Protein AF-A0A1H0LZ14-F1 (afdb_monomer)

InterPro domains:
  IPR046233 Protein of unknown function DUF6266 [PF19781] (42-202)

Nearest PDB structures (foldseek):
  3l5j-assembly2_B  TM=7.462E-01  e=8.092E-02  Homo sapiens
  2e3v-assembly2_B  TM=6.959E-01  e=4.551E-02  Homo sapiens
  8qy6-assembly1_A  TM=7.425E-01  e=8.092E-02  Mus musculus
  3l5j-assembly1_A  TM=7.483E-01  e=9.079E-02  Homo sapiens
  3g9v-assembly1_A  TM=6.756E-01  e=5.106E-02  Homo sapiens

Foldseek 3Di:
DWDQPPDDPHFIAQDDPQWHWDADPNRIDIDGDDDPPDDDQVRLFVVQLLVQLLLLLVQCVVQQQLQCVQVCPPHPDHSSVVQSVQQSVFFWDDGPPDIHGNLQRRWSHAWDDDDFAPWAWDADQFFIKIFTDQVVVAQWFKWKWKAFVQVSHIDTDGGQDGSNVRMGTDGDDNVRSQTKIWMKMKTAHPVRNTIHIIGTRDIDNDDDDHPVLVVLQVVLVVLVVVLVVLVVVLVVVCVVVVNDDDPDPVNVVSVVSNVVSVVCNVNGPNDDDD

Solvent-accessible surface area (backbone atoms only — not comparable to full-atom values): 15241 Å² total; per-residue (Å²): 107,54,41,50,88,66,43,96,89,32,71,54,39,36,40,53,91,65,35,39,28,39,73,55,98,87,39,82,44,78,43,70,70,74,85,82,73,81,77,51,71,68,55,51,36,53,48,50,47,48,50,57,31,49,56,51,46,64,44,43,38,76,48,29,50,62,45,28,44,74,73,30,59,98,54,95,57,51,39,66,61,51,44,42,49,43,26,50,75,57,10,62,39,77,54,73,76,53,60,46,76,38,70,83,45,49,49,59,26,68,50,84,39,81,69,78,49,76,61,42,77,45,84,49,87,54,21,39,40,39,35,36,60,28,88,82,60,46,70,25,33,27,27,40,38,40,33,26,74,82,80,61,42,51,54,64,35,82,74,68,47,49,42,49,66,30,56,52,75,46,81,42,60,63,84,60,54,72,36,34,34,44,34,36,40,34,41,31,37,73,86,70,83,46,29,10,36,40,42,65,55,53,72,42,78,56,91,70,79,43,72,68,53,50,53,28,29,53,54,34,49,56,54,48,54,54,38,53,54,48,46,50,56,51,52,49,57,39,59,76,45,74,71,50,88,69,92,42,76,67,48,54,50,50,53,50,50,40,54,51,43,53,56,45,64,77,64,49,42,42,67,80,83,130

Mean predicted aligned error: 8.17 Å

Organism: NCBI:txid430522

Secondary structure (DSSP, 8-state):
--B-TT-TTSPPBEEETTEEEEEETTEEEEEEPPP--SPPHHHHHHHHHHHHHHHHHHHTHHHHHHHTHHHHTTSS--HHHHHHHHHHHHSEEEETTEEEE-GGG------SB---SS-EEEEETTEEEEE---TT---PEEEEEEEETTTTEEEEESS--BGGG-EEEEE--HHHHSS-EEEEEEEE-TTSS-BBPPEEEEEES--PPPHHHHHHHHHHHHHHHHHHHHHHHHHHHHHHTTT-----HHHHHHHHHHHHHHHHHTT-S-PPP-

Sequence (274 aa):
MAKAPNGPLGALNGKLSNLVFYILNGQPVVRTIGDPGKPSRNQLANRQAMSVTMDMVRTISEFTNVSFELEVKGTVRNTHNLATSYIKKHAVKGEYPNLSVDYAKVILSNGTLPGANDLKIEKNEKGVLVSWDSRDRHNDIVMILLYHPLKKMATPIINACRRDAGSYFVDLHQELVEEPIEAYICFRAANGKAISDSQYIGNLNGEMESKEEREQKEKYASVKQRFDVVKADYLQQITDNRGNPVDSKAFRNLEREYEVLKKKLEHLPGKPGG

Structure (mmCIF, N/CA/C/O backbone):
data_AF-A0A1H0LZ14-F1
#
_entry.id   AF-A0A1H0LZ14-F1
#
loop_
_atom_site.group_PDB
_atom_site.id
_atom_site.type_symbol
_atom_site.label_atom_id
_atom_site.label_alt_id
_atom_site.label_comp_id
_atom_site.label_asym_id
_atom_site.label_entity_id
_atom_site.label_seq_id
_atom_site.pdbx_PDB_ins_code
_atom_site.Cartn_x
_atom_site.Cartn_y
_atom_site.Cartn_z
_atom_site.occupancy
_atom_site.B_iso_or_equiv
_atom_site.auth_seq_id
_atom_site.auth_comp_id
_atom_site.auth_asym_id
_atom_site.auth_atom_id
_atom_site.pdbx_PDB_model_num
ATOM 1 N N . MET A 1 1 ? 14.657 18.173 12.850 1.00 83.81 1 MET A N 1
ATOM 2 C CA . MET A 1 1 ? 16.054 18.619 13.001 1.00 83.81 1 MET A CA 1
ATOM 3 C C . MET A 1 1 ? 16.096 20.116 12.758 1.00 83.81 1 MET A C 1
ATOM 5 O O . MET A 1 1 ? 15.410 20.565 11.844 1.00 83.81 1 MET A O 1
ATOM 9 N N . ALA A 1 2 ? 16.807 20.869 13.593 1.00 90.81 2 ALA A N 1
ATOM 10 C CA . ALA A 1 2 ? 17.050 22.286 13.369 1.00 90.81 2 ALA A CA 1
ATOM 11 C C . ALA A 1 2 ? 18.157 22.451 12.323 1.00 90.81 2 ALA A C 1
ATOM 13 O O . ALA A 1 2 ? 19.104 21.669 12.286 1.00 90.81 2 ALA A O 1
ATOM 14 N N . LYS A 1 3 ? 18.008 23.449 11.463 1.00 92.12 3 LYS A N 1
ATOM 15 C CA . LYS A 1 3 ? 18.951 23.839 10.421 1.00 92.12 3 LYS A CA 1
ATOM 16 C C . LYS A 1 3 ? 19.419 25.258 10.713 1.00 92.12 3 LYS A C 1
ATOM 18 O O . LYS A 1 3 ? 18.632 26.070 11.193 1.00 92.12 3 LYS A O 1
ATOM 23 N N . ALA A 1 4 ? 20.669 25.553 10.385 1.00 93.00 4 ALA A N 1
ATOM 24 C CA . ALA A 1 4 ? 21.250 26.888 10.481 1.00 93.00 4 ALA A CA 1
ATOM 25 C C . ALA A 1 4 ? 21.524 27.416 9.059 1.00 93.00 4 ALA A C 1
ATOM 27 O O . ALA A 1 4 ? 22.662 27.360 8.595 1.00 93.00 4 ALA A O 1
ATOM 28 N N . PRO A 1 5 ? 20.487 27.846 8.309 1.00 89.19 5 PRO A N 1
ATOM 29 C CA . PRO A 1 5 ? 20.637 28.201 6.894 1.00 89.19 5 PRO A CA 1
ATOM 30 C C . PRO A 1 5 ? 21.538 29.425 6.675 1.00 89.19 5 PRO A C 1
ATOM 32 O O . PRO A 1 5 ? 22.158 29.537 5.626 1.00 89.19 5 PRO A O 1
ATOM 35 N N . ASN A 1 6 ? 21.649 30.300 7.678 1.00 90.62 6 ASN A N 1
ATOM 36 C CA . ASN A 1 6 ? 22.420 31.544 7.619 1.00 90.62 6 ASN A CA 1
ATOM 37 C C . ASN A 1 6 ? 23.741 31.442 8.405 1.00 90.62 6 ASN A C 1
ATOM 39 O O . ASN A 1 6 ? 24.211 32.426 8.973 1.00 90.62 6 ASN A O 1
ATOM 43 N N . GLY A 1 7 ? 24.318 30.239 8.482 1.00 90.56 7 GLY A N 1
ATOM 44 C CA . GLY A 1 7 ? 25.566 29.980 9.197 1.00 90.56 7 GLY A CA 1
ATOM 45 C C . GLY A 1 7 ? 25.400 29.766 10.710 1.00 90.56 7 GLY A C 1
ATOM 46 O O . GLY A 1 7 ? 24.289 29.827 11.238 1.00 90.56 7 GLY A O 1
ATOM 47 N N . PRO A 1 8 ? 26.508 29.498 11.426 1.00 87.25 8 PRO A N 1
ATOM 48 C CA . PRO A 1 8 ? 26.494 29.025 12.816 1.00 87.25 8 PRO A CA 1
ATOM 49 C C . PRO A 1 8 ? 25.979 30.053 13.833 1.00 87.25 8 PRO A C 1
ATOM 51 O O . PRO A 1 8 ? 25.486 29.665 14.886 1.00 87.25 8 PRO A O 1
ATOM 54 N N . LEU A 1 9 ? 26.077 31.348 13.519 1.00 89.94 9 LEU A N 1
ATOM 55 C CA . LEU A 1 9 ? 25.571 32.447 14.352 1.00 89.94 9 LEU A CA 1
ATOM 56 C C . LEU A 1 9 ? 24.197 32.964 13.885 1.00 89.94 9 LEU A C 1
ATOM 58 O O . LEU A 1 9 ? 23.665 33.913 14.455 1.00 89.94 9 LEU A O 1
ATOM 62 N N . GLY A 1 10 ? 23.631 32.371 12.829 1.00 88.81 10 GLY A N 1
ATOM 63 C CA . GLY A 1 10 ? 22.337 32.752 12.275 1.00 88.81 10 GLY A CA 1
ATOM 64 C C . GLY A 1 10 ? 21.157 32.141 13.034 1.00 88.81 10 GLY A C 1
ATOM 65 O O . GLY A 1 10 ? 21.295 31.176 13.786 1.00 88.81 10 GLY A O 1
ATOM 66 N N . ALA A 1 11 ? 19.958 32.680 12.797 1.00 90.56 11 ALA A N 1
ATOM 67 C CA . ALA A 1 11 ? 18.735 32.127 13.369 1.00 90.56 11 ALA A CA 1
ATOM 68 C C . ALA A 1 11 ? 18.529 30.664 12.938 1.00 90.56 11 ALA A C 1
ATOM 70 O O . ALA A 1 11 ? 18.554 30.332 11.748 1.00 90.56 11 ALA A O 1
ATOM 71 N N . LEU A 1 12 ? 18.294 29.794 13.920 1.00 93.31 12 L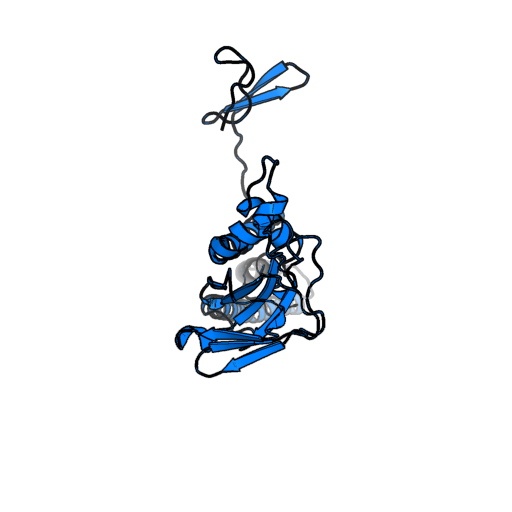EU A N 1
ATOM 72 C CA . LEU A 1 12 ? 17.959 28.396 13.678 1.00 93.31 12 LEU A CA 1
ATOM 73 C C . LEU A 1 12 ? 16.545 28.274 13.094 1.00 93.31 12 LEU A C 1
ATOM 75 O O . LEU A 1 12 ? 15.659 29.080 13.370 1.00 93.31 12 LEU A O 1
ATOM 79 N N . ASN A 1 13 ? 16.315 27.225 12.311 1.00 92.94 13 ASN A N 1
ATOM 80 C CA . ASN A 1 13 ? 15.005 26.877 11.774 1.00 92.94 13 ASN A CA 1
ATOM 81 C C . ASN A 1 13 ? 14.737 25.380 11.972 1.00 92.94 13 ASN A C 1
ATOM 83 O O . ASN A 1 13 ? 15.496 24.537 11.499 1.00 92.94 13 ASN A O 1
ATOM 87 N N . GLY A 1 14 ? 13.661 25.038 12.673 1.00 92.94 14 GLY A N 1
ATOM 88 C CA . GLY A 1 14 ? 13.257 23.667 12.971 1.00 92.94 14 GLY A CA 1
ATOM 89 C C . GLY A 1 14 ? 13.428 23.286 14.444 1.00 92.94 14 GLY A C 1
ATOM 90 O O . GLY A 1 14 ? 13.538 24.127 15.331 1.00 92.94 14 GLY A O 1
ATOM 91 N N . LYS A 1 15 ? 13.391 21.977 14.716 1.00 93.88 15 LYS A N 1
ATOM 92 C CA . LYS A 1 15 ? 13.364 21.419 16.080 1.00 93.88 15 LYS A CA 1
ATOM 93 C C . LYS A 1 15 ? 14.763 21.105 16.616 1.00 93.88 15 LYS A C 1
ATOM 95 O O . LYS A 1 15 ? 15.455 20.280 16.012 1.00 93.88 15 LYS A O 1
ATOM 100 N N . LEU A 1 16 ? 15.096 21.651 17.786 1.00 93.06 16 LEU A N 1
ATOM 101 C CA . LEU A 1 16 ? 16.264 21.302 18.599 1.00 93.06 16 LEU A CA 1
ATOM 102 C C . LEU A 1 16 ? 15.785 20.939 20.012 1.00 93.06 16 LEU A C 1
ATOM 104 O O . LEU A 1 16 ? 15.273 21.788 20.735 1.00 93.06 16 LEU A O 1
ATOM 108 N N . SER A 1 17 ? 15.935 19.673 20.405 1.00 91.62 17 SER A N 1
ATOM 109 C CA . SER A 1 17 ? 15.401 19.158 21.676 1.00 91.62 17 SER A CA 1
ATOM 110 C C . SER A 1 17 ? 13.894 19.461 21.842 1.00 91.62 17 SER A C 1
ATOM 112 O O . SER A 1 17 ? 13.098 19.109 20.964 1.00 91.62 17 SER A O 1
ATOM 114 N N . ASN A 1 18 ? 13.488 20.100 22.941 1.00 92.94 18 ASN A N 1
ATOM 115 C CA . ASN A 1 18 ? 12.125 20.544 23.234 1.00 92.94 18 ASN A CA 1
ATOM 116 C C . ASN A 1 18 ? 11.781 21.927 22.647 1.00 92.94 18 ASN A C 1
ATOM 118 O O . ASN A 1 18 ? 10.668 22.404 22.867 1.00 92.94 18 ASN A O 1
ATOM 122 N N . LEU A 1 19 ? 12.701 22.555 21.908 1.00 94.31 19 LEU A N 1
ATOM 123 C CA . LEU A 1 19 ? 12.524 23.870 21.299 1.00 94.31 19 LEU A CA 1
ATOM 124 C C . LEU A 1 19 ? 12.251 23.758 19.796 1.00 94.31 19 LEU A C 1
ATOM 126 O O . LEU A 1 19 ? 12.815 22.919 19.086 1.00 94.31 19 LEU A O 1
ATOM 130 N N . VAL A 1 20 ? 11.391 24.643 19.299 1.00 94.94 20 VAL A N 1
ATOM 131 C CA . VAL A 1 20 ? 11.112 24.827 17.874 1.00 94.94 20 VAL A CA 1
ATOM 132 C C . VAL A 1 20 ? 11.414 26.271 17.511 1.00 94.94 20 VAL A C 1
ATOM 134 O O . VAL A 1 20 ? 10.771 27.187 18.022 1.00 94.94 20 VAL A O 1
ATOM 137 N N . PHE A 1 21 ? 12.382 26.444 16.618 1.00 95.44 21 PHE A N 1
ATOM 138 C CA . PHE A 1 21 ? 12.796 27.729 16.073 1.00 95.44 21 PHE A CA 1
ATOM 139 C C . PHE A 1 21 ? 12.117 27.944 14.721 1.00 95.44 21 PHE A C 1
ATOM 141 O O . PHE A 1 21 ? 12.114 27.043 13.878 1.00 95.44 21 PHE A O 1
ATOM 148 N N . TYR A 1 22 ? 11.520 29.108 14.504 1.00 94.19 22 TYR A N 1
ATOM 149 C CA . TYR A 1 22 ? 10.875 29.463 13.240 1.00 94.19 22 TYR A CA 1
ATOM 150 C C . TYR A 1 22 ? 10.828 30.982 13.075 1.00 94.19 22 TYR A C 1
ATOM 152 O O . TYR A 1 22 ? 11.074 31.729 14.018 1.00 94.19 22 TYR A O 1
ATOM 160 N N . ILE A 1 23 ? 10.521 31.441 11.865 1.00 93.50 23 ILE A N 1
ATOM 161 C CA . ILE A 1 23 ? 10.346 32.864 11.577 1.00 93.50 23 ILE A CA 1
ATOM 162 C C . ILE A 1 23 ? 8.850 33.172 11.641 1.00 93.50 23 ILE A C 1
ATOM 164 O O . ILE A 1 23 ? 8.067 32.565 10.910 1.00 93.50 23 ILE A O 1
ATOM 168 N N . LEU A 1 24 ? 8.458 34.106 12.504 1.00 94.50 24 LEU A N 1
ATOM 169 C CA . LEU A 1 24 ? 7.097 34.625 12.607 1.00 94.50 24 LEU A CA 1
ATOM 170 C C . LEU A 1 24 ? 7.117 36.100 12.215 1.00 94.50 24 LEU A C 1
ATOM 172 O O . LEU A 1 24 ? 7.780 36.896 12.871 1.00 94.50 24 LEU A O 1
ATOM 176 N N . ASN A 1 25 ? 6.421 36.466 11.136 1.00 94.50 25 ASN A N 1
ATOM 177 C CA . ASN A 1 25 ? 6.359 37.849 10.639 1.00 94.50 25 ASN A CA 1
ATOM 178 C C . ASN A 1 25 ? 7.749 38.504 10.472 1.00 94.50 25 ASN A C 1
ATOM 180 O O . ASN A 1 25 ? 7.951 39.662 10.819 1.00 94.50 25 ASN A O 1
ATOM 184 N N . GLY A 1 26 ? 8.730 37.739 9.983 1.00 92.00 26 GLY A N 1
ATOM 185 C CA . GLY A 1 26 ? 10.109 38.203 9.792 1.00 92.00 26 GLY A CA 1
ATOM 186 C C . GLY A 1 26 ? 10.998 38.159 11.041 1.00 92.00 26 GLY A C 1
ATOM 187 O O . GLY A 1 26 ? 12.203 38.350 10.917 1.00 92.00 26 GLY A O 1
ATOM 188 N N . GLN A 1 27 ? 10.456 37.851 12.223 1.00 94.06 27 GLN A N 1
ATOM 189 C CA . GLN A 1 27 ? 11.224 37.764 13.467 1.00 94.06 27 GLN A CA 1
ATOM 190 C C . GLN A 1 27 ? 11.534 36.305 13.838 1.00 94.06 27 GLN A C 1
ATOM 192 O O . GLN A 1 27 ? 10.641 35.454 13.771 1.00 94.06 27 GLN A O 1
ATOM 197 N N . PRO A 1 28 ? 12.776 35.978 14.238 1.00 94.25 28 PRO A N 1
ATOM 198 C CA . PRO A 1 28 ? 13.101 34.653 14.745 1.00 94.25 28 PRO A CA 1
ATOM 199 C C . PRO A 1 28 ? 12.452 34.452 16.118 1.00 94.25 28 PRO A C 1
ATOM 201 O O . PRO A 1 28 ? 12.735 35.176 17.069 1.00 94.25 28 PRO A O 1
ATOM 204 N N . VAL A 1 29 ? 11.585 33.450 16.219 1.00 95.81 29 VAL A N 1
ATOM 205 C CA . VAL A 1 29 ? 10.870 33.084 17.443 1.00 95.81 29 VAL A CA 1
ATOM 206 C C . VAL A 1 29 ? 11.254 31.667 17.845 1.00 95.81 29 VAL A C 1
ATOM 208 O O . VAL A 1 29 ? 11.441 30.780 17.007 1.00 95.81 29 VAL A O 1
ATOM 211 N N . VAL A 1 30 ? 11.344 31.450 19.155 1.00 95.25 30 VAL A N 1
ATOM 212 C CA . VAL A 1 30 ? 11.508 30.131 19.755 1.00 95.25 30 VAL A CA 1
ATOM 213 C C . VAL A 1 30 ? 10.316 29.833 20.651 1.00 95.25 30 VAL A C 1
ATOM 215 O O . VAL A 1 30 ? 9.857 30.684 21.409 1.00 95.25 30 VAL A O 1
ATOM 218 N N . ARG A 1 31 ? 9.810 28.606 20.566 1.00 94.00 31 ARG A N 1
ATOM 219 C CA . ARG A 1 31 ? 8.784 28.101 21.480 1.00 94.00 31 ARG A CA 1
ATOM 220 C C . ARG A 1 31 ? 9.130 26.707 21.968 1.00 94.00 31 ARG A C 1
ATOM 222 O O . ARG A 1 31 ? 9.830 25.962 21.280 1.00 94.00 31 ARG A O 1
ATOM 229 N N . THR A 1 32 ? 8.567 26.324 23.104 1.00 94.75 32 THR A N 1
ATOM 230 C CA . THR A 1 32 ? 8.558 24.931 23.544 1.00 94.75 32 THR A CA 1
ATOM 231 C C . THR A 1 32 ? 7.526 24.116 22.763 1.00 94.75 32 THR A C 1
ATOM 233 O O . THR A 1 32 ? 6.525 24.626 22.238 1.00 94.75 32 THR A O 1
ATOM 236 N N . ILE A 1 33 ? 7.787 22.818 22.643 1.00 90.44 33 ILE A N 1
ATOM 237 C CA . ILE A 1 33 ? 6.805 21.854 22.145 1.00 90.44 33 ILE A CA 1
ATOM 238 C C . ILE A 1 33 ? 5.717 21.698 23.213 1.00 90.44 33 ILE A C 1
ATOM 240 O O . ILE A 1 33 ? 6.021 21.366 24.354 1.00 90.44 33 ILE A O 1
ATOM 244 N N . GLY A 1 34 ? 4.463 21.956 22.837 1.00 86.94 34 GLY A N 1
ATOM 245 C CA . GLY A 1 34 ? 3.309 21.738 23.710 1.00 86.94 34 GLY A CA 1
ATOM 246 C C . GLY A 1 34 ? 2.929 20.260 23.806 1.00 86.94 34 GLY A C 1
ATOM 247 O O . GLY A 1 34 ? 3.308 19.464 22.943 1.00 86.94 34 GLY A O 1
ATOM 248 N N . ASP A 1 35 ? 2.155 19.910 24.833 1.00 86.38 35 ASP A N 1
ATOM 249 C CA . ASP A 1 35 ? 1.569 18.576 24.970 1.00 86.38 35 ASP A CA 1
ATOM 250 C C . ASP A 1 35 ? 0.477 18.377 23.900 1.00 86.38 35 ASP A C 1
ATOM 252 O O . ASP A 1 35 ? -0.492 19.140 23.867 1.00 86.38 35 ASP A O 1
ATOM 256 N N . PRO A 1 36 ? 0.613 17.390 22.995 1.00 83.25 36 PRO A N 1
ATOM 257 C CA . PRO A 1 36 ? -0.404 17.110 21.988 1.00 83.25 36 PRO A CA 1
ATOM 258 C C . PRO A 1 36 ? -1.718 16.558 22.569 1.00 83.25 36 PRO A C 1
ATOM 260 O O . PRO A 1 36 ? -2.706 16.498 21.835 1.00 83.25 36 PRO A O 1
ATOM 263 N N . GLY A 1 37 ? -1.755 16.148 23.843 1.00 90.69 37 GLY A N 1
ATOM 264 C CA . GLY A 1 37 ? -2.943 15.586 24.481 1.00 90.69 37 GLY A CA 1
ATOM 265 C C . GLY A 1 37 ? -3.382 14.241 23.883 1.00 90.69 37 GLY A C 1
ATOM 266 O O . GLY A 1 37 ? -2.622 13.538 23.208 1.00 90.69 37 GLY A O 1
ATOM 267 N N . LYS A 1 38 ? -4.638 13.850 24.143 1.00 92.25 38 LYS A N 1
ATOM 268 C CA . LYS A 1 38 ? -5.214 12.608 23.598 1.00 92.25 38 LYS A CA 1
ATOM 269 C C . LYS A 1 38 ? -5.511 12.775 22.104 1.00 92.25 38 LYS A C 1
ATOM 271 O O . LYS A 1 38 ? -6.171 13.747 21.736 1.00 92.25 38 LYS A O 1
ATOM 276 N N . PRO A 1 39 ? -5.084 11.831 21.244 1.00 92.25 39 PRO A N 1
ATOM 277 C CA . PRO A 1 39 ? -5.289 11.968 19.815 1.00 92.25 39 PRO A CA 1
ATOM 278 C C . PRO A 1 39 ? -6.775 11.900 19.452 1.00 92.25 39 PRO A C 1
ATOM 280 O O . PRO A 1 39 ? -7.519 11.070 19.977 1.00 92.25 39 PRO A O 1
ATOM 283 N N . SER A 1 40 ? -7.196 12.749 18.517 1.00 92.75 40 SER A N 1
ATOM 284 C CA . SER A 1 40 ? -8.546 12.697 17.956 1.00 92.75 40 SER A CA 1
ATOM 285 C C . SER A 1 40 ? -8.736 11.464 17.068 1.00 92.75 40 SER A C 1
ATOM 287 O O . SER A 1 40 ? -7.769 10.862 16.591 1.00 92.75 40 SER A O 1
ATOM 289 N N . ARG A 1 41 ? -9.992 11.114 16.767 1.00 89.25 41 ARG A N 1
ATOM 290 C CA . ARG A 1 41 ? -10.315 10.006 15.850 1.00 89.25 41 ARG A CA 1
ATOM 291 C C . ARG A 1 41 ? -9.653 10.178 14.478 1.00 89.25 41 ARG A C 1
ATOM 293 O O . ARG A 1 41 ? -9.080 9.228 13.961 1.00 89.25 41 ARG A O 1
ATOM 300 N N . ASN A 1 42 ? -9.631 11.398 13.940 1.00 93.00 42 ASN A N 1
ATOM 301 C CA . ASN A 1 42 ? -8.977 11.693 12.659 1.00 93.00 42 ASN A CA 1
ATOM 302 C C . ASN A 1 42 ? -7.450 11.539 12.742 1.00 93.00 42 ASN A C 1
ATOM 304 O O . ASN A 1 42 ? -6.818 11.077 11.793 1.00 93.00 42 ASN A O 1
ATOM 308 N N . GLN A 1 43 ? -6.841 11.887 13.882 1.00 94.56 43 GLN A N 1
ATOM 309 C CA . GLN A 1 43 ? -5.412 11.656 14.103 1.00 94.56 43 GLN A CA 1
ATOM 310 C C . GLN A 1 43 ? -5.095 10.160 14.200 1.00 94.56 43 GLN A C 1
ATOM 312 O O . GLN A 1 43 ? -4.096 9.725 13.632 1.00 94.56 43 GLN A O 1
ATOM 317 N N . LEU A 1 44 ? -5.937 9.370 14.874 1.00 94.75 44 LEU A N 1
ATOM 318 C CA . LEU A 1 44 ? -5.796 7.913 14.948 1.00 94.75 44 LEU A CA 1
ATOM 319 C C . LEU A 1 44 ? -5.968 7.253 13.575 1.00 94.75 44 LEU A C 1
ATOM 321 O O . LEU A 1 44 ? -5.126 6.444 13.192 1.00 94.75 44 LEU A O 1
ATOM 325 N N . ALA A 1 45 ? -6.975 7.667 12.803 1.00 94.06 45 ALA A N 1
ATOM 326 C CA . ALA A 1 45 ? -7.187 7.209 11.433 1.00 94.06 45 ALA A CA 1
ATOM 327 C C . ALA A 1 45 ? -5.967 7.492 10.545 1.00 94.06 45 ALA A C 1
ATOM 329 O O . ALA A 1 45 ? -5.451 6.595 9.887 1.00 94.06 45 ALA A O 1
ATOM 330 N N . ASN A 1 46 ? -5.430 8.715 10.591 1.00 95.62 46 ASN A N 1
ATOM 331 C CA . ASN A 1 46 ? -4.240 9.082 9.823 1.00 95.62 46 ASN A CA 1
ATOM 332 C C . ASN A 1 46 ? -2.990 8.286 10.248 1.00 95.62 46 ASN A C 1
ATOM 334 O O . ASN A 1 46 ? -2.178 7.909 9.402 1.00 95.62 46 ASN A O 1
ATOM 338 N N . ARG A 1 47 ? -2.828 8.015 11.552 1.00 95.75 47 ARG A N 1
ATOM 339 C CA . ARG A 1 47 ? -1.734 7.176 12.072 1.00 95.75 47 ARG A CA 1
ATOM 340 C C . ARG A 1 47 ? -1.854 5.736 11.579 1.00 95.75 47 ARG A C 1
ATOM 342 O O . ARG A 1 47 ? -0.856 5.189 11.125 1.00 95.75 47 ARG A O 1
ATOM 349 N N . GLN A 1 48 ? -3.052 5.152 11.620 1.00 95.25 48 GLN A N 1
ATOM 350 C CA . GLN A 1 48 ? -3.277 3.799 11.117 1.00 95.25 48 GLN A CA 1
ATOM 351 C C . GLN A 1 48 ? -3.066 3.726 9.599 1.00 95.25 48 GLN A C 1
ATOM 353 O O . GLN A 1 48 ? -2.324 2.860 9.148 1.00 95.25 48 GLN A O 1
ATOM 358 N N . ALA A 1 49 ? -3.614 4.669 8.823 1.00 96.38 49 ALA A N 1
ATOM 359 C CA . ALA A 1 49 ? -3.378 4.751 7.379 1.00 96.38 49 ALA A CA 1
ATOM 360 C C . ALA A 1 49 ? -1.878 4.818 7.051 1.00 96.38 49 ALA A C 1
ATOM 362 O O . ALA A 1 49 ? -1.402 4.142 6.141 1.00 96.38 49 ALA A O 1
ATOM 363 N N . MET A 1 50 ? -1.118 5.611 7.818 1.00 97.25 50 MET A N 1
ATOM 364 C CA . MET A 1 50 ? 0.335 5.679 7.674 1.00 97.25 50 MET A CA 1
ATOM 365 C C . MET A 1 50 ? 1.005 4.347 8.021 1.00 97.25 50 MET A C 1
ATOM 367 O O . MET A 1 50 ? 1.875 3.917 7.278 1.00 97.25 50 MET A O 1
ATOM 371 N N . SER A 1 51 ? 0.602 3.686 9.109 1.00 95.75 51 SER A N 1
ATOM 372 C CA . SER A 1 51 ? 1.161 2.387 9.507 1.00 95.75 51 SER A CA 1
ATOM 373 C C . SER A 1 51 ? 0.968 1.336 8.416 1.00 95.75 51 SER A C 1
ATOM 375 O O . SER A 1 51 ? 1.933 0.712 7.999 1.00 95.75 51 SER A O 1
ATOM 377 N N . VAL A 1 52 ? -0.259 1.204 7.904 1.00 95.06 52 VAL A N 1
ATOM 378 C CA . VAL A 1 52 ? -0.604 0.258 6.833 1.00 95.06 52 VAL A CA 1
ATOM 379 C C . VAL A 1 52 ? 0.197 0.550 5.561 1.00 95.06 52 VAL A C 1
ATOM 381 O O . VAL A 1 52 ? 0.738 -0.360 4.939 1.00 95.06 52 VAL A O 1
ATOM 384 N N . THR A 1 53 ? 0.337 1.830 5.207 1.00 97.31 53 THR A N 1
ATOM 385 C CA . THR A 1 53 ? 1.139 2.240 4.046 1.00 97.31 53 THR A CA 1
ATOM 386 C C . THR A 1 53 ? 2.616 1.890 4.233 1.00 97.31 53 THR A C 1
ATOM 388 O O . THR A 1 53 ? 3.232 1.320 3.339 1.00 97.31 53 THR A O 1
ATOM 391 N N . MET A 1 54 ? 3.199 2.233 5.385 1.00 96.25 54 MET A N 1
ATOM 392 C CA . MET A 1 54 ? 4.625 2.028 5.653 1.00 96.25 54 MET A CA 1
ATOM 393 C C . MET A 1 54 ? 4.986 0.544 5.722 1.00 96.25 54 MET A C 1
ATOM 395 O O . MET A 1 54 ? 6.055 0.171 5.240 1.00 96.25 54 MET A O 1
ATOM 399 N N . ASP A 1 55 ? 4.096 -0.289 6.268 1.00 95.06 55 ASP A N 1
ATOM 400 C CA . ASP A 1 55 ? 4.244 -1.745 6.269 1.00 95.06 55 ASP A CA 1
ATOM 401 C C . ASP A 1 55 ? 4.415 -2.268 4.837 1.00 95.06 55 ASP A C 1
ATOM 403 O O . ASP A 1 55 ? 5.384 -2.974 4.558 1.00 95.06 55 ASP A O 1
ATOM 407 N N . MET A 1 56 ? 3.541 -1.853 3.913 1.00 96.31 56 MET A N 1
ATOM 408 C CA . MET A 1 56 ? 3.643 -2.245 2.507 1.00 96.31 56 MET A CA 1
ATOM 409 C C . MET A 1 56 ? 4.904 -1.678 1.844 1.00 96.31 56 MET A C 1
ATOM 411 O O . MET A 1 56 ? 5.671 -2.434 1.252 1.00 96.31 56 MET A O 1
ATOM 415 N N . VAL A 1 57 ? 5.152 -0.365 1.960 1.00 97.25 57 VAL A N 1
ATOM 416 C CA . VAL A 1 57 ? 6.283 0.318 1.297 1.00 97.25 57 VAL A CA 1
ATOM 417 C C . VAL A 1 57 ? 7.625 -0.281 1.713 1.00 97.25 57 VAL A C 1
ATOM 419 O O . VAL A 1 57 ? 8.516 -0.435 0.878 1.00 97.25 57 VAL A O 1
ATOM 422 N N . ARG A 1 58 ? 7.785 -0.647 2.992 1.00 96.44 58 ARG A N 1
ATOM 423 C CA . ARG A 1 58 ? 9.005 -1.303 3.483 1.00 96.44 58 ARG A CA 1
ATOM 424 C C . ARG A 1 58 ? 9.281 -2.595 2.714 1.00 96.44 58 ARG A C 1
ATOM 426 O O . ARG A 1 58 ? 10.416 -2.827 2.300 1.00 96.44 58 ARG A O 1
ATOM 433 N N . THR A 1 59 ? 8.242 -3.394 2.505 1.00 96.25 59 THR A N 1
ATOM 434 C CA . THR A 1 59 ? 8.313 -4.698 1.845 1.00 96.25 59 THR A CA 1
ATOM 435 C C . THR A 1 59 ? 8.605 -4.594 0.345 1.00 96.25 59 THR A C 1
ATOM 437 O O . THR A 1 59 ? 9.306 -5.436 -0.200 1.00 96.25 59 THR A O 1
ATOM 440 N N . ILE A 1 60 ? 8.135 -3.539 -0.320 1.00 97.44 60 ILE A N 1
ATOM 441 C CA . ILE A 1 60 ? 8.308 -3.325 -1.772 1.00 97.44 60 ILE A CA 1
ATOM 442 C C . ILE A 1 60 ? 9.457 -2.355 -2.103 1.00 97.44 60 ILE A C 1
ATOM 444 O O . ILE A 1 60 ? 9.544 -1.827 -3.216 1.00 97.44 60 ILE A O 1
ATOM 448 N N . SER A 1 61 ? 10.313 -2.051 -1.125 1.00 96.25 61 SER A N 1
ATOM 449 C CA . SER A 1 61 ? 11.330 -0.998 -1.239 1.00 96.25 61 SER A CA 1
ATOM 450 C C . SER A 1 61 ? 12.335 -1.258 -2.363 1.00 96.25 61 SER A C 1
ATOM 452 O O . SER A 1 61 ? 12.677 -0.332 -3.093 1.00 96.25 61 SER A O 1
ATOM 454 N N . GLU A 1 62 ? 12.746 -2.509 -2.570 1.00 97.06 62 GLU A N 1
ATOM 455 C CA . GLU A 1 62 ? 13.638 -2.896 -3.669 1.00 97.06 62 GLU A CA 1
ATOM 456 C C . GLU A 1 62 ? 13.046 -2.542 -5.042 1.00 97.06 62 GLU A C 1
ATOM 458 O O . GLU A 1 62 ? 13.710 -1.907 -5.861 1.00 97.06 62 GLU A O 1
ATOM 463 N N . PHE A 1 63 ? 11.766 -2.856 -5.255 1.00 98.12 63 PHE A N 1
ATOM 464 C CA . PHE A 1 63 ? 11.052 -2.531 -6.489 1.00 98.12 63 PHE A CA 1
ATOM 465 C C . PHE A 1 63 ? 10.879 -1.024 -6.674 1.00 98.12 63 PHE A C 1
ATOM 467 O O . PHE A 1 63 ? 11.240 -0.469 -7.712 1.00 98.12 63 PHE A O 1
ATOM 474 N N . THR A 1 64 ? 10.374 -0.351 -5.638 1.00 97.25 64 THR A N 1
ATOM 475 C CA . THR A 1 64 ? 10.057 1.085 -5.682 1.00 97.25 64 THR A CA 1
ATOM 476 C C . THR A 1 64 ? 11.291 1.976 -5.795 1.00 97.25 64 THR A C 1
ATOM 478 O O . THR A 1 64 ? 11.211 3.067 -6.359 1.00 97.25 64 THR A O 1
ATOM 481 N N . ASN A 1 65 ? 12.451 1.517 -5.320 1.00 96.88 65 ASN A N 1
ATOM 482 C CA . ASN A 1 65 ? 13.717 2.222 -5.508 1.00 96.88 65 ASN A CA 1
ATOM 483 C C . ASN A 1 65 ? 14.116 2.324 -6.981 1.00 96.88 65 ASN A C 1
ATOM 485 O O . ASN A 1 65 ? 14.664 3.346 -7.384 1.00 96.88 65 ASN A O 1
ATOM 489 N N . VAL A 1 66 ? 13.829 1.291 -7.774 1.00 96.94 66 VAL A N 1
ATOM 490 C CA . VAL A 1 66 ? 14.147 1.272 -9.204 1.00 96.94 66 VAL A CA 1
ATOM 491 C C . VAL A 1 66 ? 13.052 1.960 -10.008 1.00 96.94 66 VAL A C 1
ATOM 493 O O . VAL A 1 66 ? 13.336 2.758 -10.898 1.00 96.94 66 VAL A O 1
ATOM 496 N N . SER A 1 67 ? 11.791 1.680 -9.690 1.00 96.75 67 SER A N 1
ATOM 497 C CA . SER A 1 67 ? 10.673 2.157 -10.495 1.00 96.75 67 SER A CA 1
ATOM 498 C C . SER A 1 67 ? 10.412 3.661 -10.361 1.00 96.75 67 SER A C 1
ATOM 500 O O . SER A 1 67 ? 10.056 4.311 -11.341 1.00 96.75 67 SER A O 1
ATOM 502 N N . PHE A 1 68 ? 10.641 4.244 -9.181 1.00 97.44 68 PHE A N 1
ATOM 503 C CA . PHE A 1 68 ? 10.502 5.686 -8.957 1.00 97.44 68 PHE A CA 1
ATOM 504 C C . PHE A 1 68 ? 11.811 6.468 -9.135 1.00 97.44 68 PHE A C 1
ATOM 506 O O . PHE A 1 68 ? 11.818 7.688 -8.961 1.00 97.44 68 PHE A O 1
ATOM 513 N N . GLU A 1 69 ? 12.916 5.804 -9.497 1.00 96.12 69 GLU A N 1
ATOM 514 C CA . GLU A 1 69 ? 14.240 6.422 -9.665 1.00 96.12 69 GLU A CA 1
ATOM 515 C C . GLU A 1 69 ? 14.189 7.643 -10.601 1.00 96.12 69 GLU A C 1
ATOM 517 O O . GLU A 1 69 ? 14.743 8.702 -10.298 1.00 96.12 69 GLU A O 1
ATOM 522 N N . LEU A 1 70 ? 13.485 7.509 -11.729 1.00 95.06 70 LEU A N 1
ATOM 523 C CA . LEU A 1 70 ? 13.381 8.558 -12.743 1.00 95.06 70 LEU A CA 1
ATOM 524 C C . LEU A 1 70 ? 12.575 9.771 -12.266 1.00 95.06 70 LEU A C 1
ATOM 526 O O . LEU A 1 70 ? 12.950 10.895 -12.589 1.00 95.06 70 LEU A O 1
ATOM 530 N N . GLU A 1 71 ? 11.516 9.565 -11.480 1.00 95.25 71 GLU A N 1
ATOM 531 C CA . GLU A 1 71 ? 10.659 10.652 -10.983 1.00 95.25 71 GLU A CA 1
ATOM 532 C C . GLU A 1 71 ? 11.356 11.473 -9.888 1.00 95.25 71 GLU A C 1
ATOM 534 O O . GLU A 1 71 ? 11.179 12.689 -9.800 1.00 95.25 71 GLU A O 1
ATOM 539 N N . VAL A 1 72 ? 12.183 10.834 -9.053 1.00 95.69 72 VAL A N 1
ATOM 540 C CA . VAL A 1 72 ? 12.908 11.547 -7.988 1.00 95.69 72 VAL A CA 1
ATOM 541 C C . VAL A 1 72 ? 14.161 12.257 -8.492 1.00 95.69 72 VAL A C 1
ATOM 543 O O . VAL A 1 72 ? 14.654 13.173 -7.824 1.00 95.69 72 VAL A O 1
ATOM 546 N N . LYS A 1 73 ? 14.683 11.864 -9.658 1.00 93.38 73 LYS A N 1
ATOM 547 C CA . LYS A 1 73 ? 15.928 12.390 -10.218 1.00 93.38 73 LYS A CA 1
ATOM 548 C C . LYS A 1 73 ? 15.864 13.909 -10.396 1.00 93.38 73 LYS A C 1
ATOM 550 O O . LYS A 1 73 ? 14.961 14.445 -11.024 1.00 93.38 73 LYS A O 1
ATOM 555 N N . GLY A 1 74 ? 16.857 14.613 -9.849 1.00 90.75 74 GLY A N 1
ATOM 556 C CA . GLY A 1 74 ? 16.919 16.079 -9.902 1.00 90.75 74 GLY A CA 1
ATOM 557 C C . GLY A 1 74 ? 15.989 16.793 -8.914 1.00 90.75 74 GLY A C 1
ATOM 558 O O . GLY A 1 74 ? 15.894 18.017 -8.951 1.00 90.75 74 GLY A O 1
ATOM 559 N N . THR A 1 75 ? 15.328 16.060 -8.013 1.00 92.75 75 THR A N 1
ATOM 560 C CA . THR A 1 75 ? 14.490 16.622 -6.946 1.00 92.75 75 THR A CA 1
ATOM 561 C C . THR A 1 75 ? 15.101 16.368 -5.564 1.00 92.75 75 THR A C 1
ATOM 563 O O . THR A 1 75 ? 16.058 15.616 -5.409 1.00 92.75 75 THR A O 1
ATOM 566 N N . VAL A 1 76 ? 14.519 16.978 -4.529 1.00 89.75 76 VAL A N 1
ATOM 567 C CA . VAL A 1 76 ? 14.868 16.716 -3.118 1.00 89.75 76 VAL A CA 1
ATOM 568 C C . VAL A 1 76 ? 14.063 15.561 -2.499 1.00 89.75 76 VAL A C 1
ATOM 570 O O . VAL A 1 76 ? 14.153 15.324 -1.294 1.00 89.75 76 VAL A O 1
ATOM 573 N N . ARG A 1 77 ? 13.212 14.885 -3.284 1.00 91.31 77 ARG A N 1
ATOM 574 C CA . ARG A 1 77 ? 12.371 13.771 -2.819 1.00 91.31 77 ARG A CA 1
ATOM 575 C C . ARG A 1 77 ? 13.171 12.465 -2.838 1.00 91.31 77 ARG A C 1
ATOM 577 O O . ARG A 1 77 ? 14.138 12.337 -3.577 1.00 91.31 77 ARG A O 1
ATOM 584 N N . ASN A 1 78 ? 12.750 11.487 -2.038 1.00 93.88 78 ASN A N 1
ATOM 585 C CA . ASN A 1 78 ? 13.261 10.117 -2.106 1.00 93.88 78 ASN A CA 1
ATOM 586 C C . ASN A 1 78 ? 12.153 9.165 -2.593 1.00 93.88 78 ASN A C 1
ATOM 588 O O . ASN A 1 78 ? 10.962 9.477 -2.496 1.00 93.88 78 ASN A O 1
ATOM 592 N N . THR A 1 79 ? 12.557 8.009 -3.118 1.00 96.12 79 THR A N 1
ATOM 593 C CA . THR A 1 79 ? 11.665 6.977 -3.678 1.00 96.12 79 THR A CA 1
ATOM 594 C C . THR A 1 79 ? 10.672 6.473 -2.637 1.00 96.12 79 THR A C 1
ATOM 596 O O . THR A 1 79 ? 9.481 6.372 -2.908 1.00 96.12 79 THR A O 1
ATOM 599 N N . HIS A 1 80 ? 11.142 6.265 -1.406 1.00 96.06 80 HIS A N 1
ATOM 600 C CA . HIS A 1 80 ? 10.320 5.812 -0.288 1.00 96.06 80 HIS A CA 1
ATOM 601 C C . HIS A 1 80 ? 9.153 6.765 0.022 1.00 96.06 80 HIS A C 1
ATOM 603 O O . HIS A 1 80 ? 8.008 6.332 0.096 1.00 96.06 80 HIS A O 1
ATOM 609 N N . ASN A 1 81 ? 9.400 8.073 0.161 1.00 95.12 81 ASN A N 1
ATOM 610 C CA . ASN A 1 81 ? 8.339 9.047 0.447 1.00 95.12 81 ASN A CA 1
ATOM 611 C C . ASN A 1 81 ? 7.374 9.189 -0.730 1.00 95.12 81 ASN A C 1
ATOM 613 O O . ASN A 1 81 ? 6.192 9.460 -0.520 1.00 95.12 81 ASN A O 1
ATOM 617 N N . LEU A 1 82 ? 7.878 9.032 -1.955 1.00 96.38 82 LEU A N 1
ATOM 618 C CA . LEU A 1 82 ? 7.063 9.084 -3.157 1.00 96.38 82 LEU A CA 1
ATOM 619 C C . LEU A 1 82 ? 6.103 7.887 -3.219 1.00 96.38 82 LEU A C 1
ATOM 621 O O . LEU A 1 82 ? 4.895 8.094 -3.330 1.00 96.38 82 LEU A O 1
ATOM 625 N N . ALA A 1 83 ? 6.610 6.669 -3.007 1.00 97.19 83 ALA A N 1
ATOM 626 C CA . ALA A 1 83 ? 5.803 5.456 -2.891 1.00 97.19 83 ALA A CA 1
ATOM 627 C C . ALA A 1 83 ? 4.763 5.571 -1.764 1.00 97.19 83 ALA A C 1
ATOM 629 O O . ALA A 1 83 ? 3.572 5.356 -1.990 1.00 97.19 83 ALA A O 1
ATOM 630 N N . THR A 1 84 ? 5.179 6.018 -0.573 1.00 97.50 84 THR A N 1
ATOM 631 C CA . THR A 1 84 ? 4.268 6.275 0.554 1.00 97.50 84 THR A CA 1
ATOM 632 C C . THR A 1 84 ? 3.171 7.270 0.182 1.00 97.50 84 THR A C 1
ATOM 634 O O . THR A 1 84 ? 2.016 7.078 0.553 1.00 97.50 84 THR A O 1
ATOM 637 N N . SER A 1 85 ? 3.494 8.330 -0.563 1.00 96.56 85 SER A N 1
ATOM 638 C CA . SER A 1 85 ? 2.506 9.319 -1.000 1.00 96.56 85 SER A CA 1
ATOM 639 C C . SER A 1 85 ? 1.476 8.720 -1.958 1.00 96.56 85 SER A C 1
ATOM 641 O O . SER A 1 85 ? 0.279 8.928 -1.754 1.00 96.56 85 SER A O 1
ATOM 643 N N . TYR A 1 86 ? 1.914 7.982 -2.983 1.00 97.38 86 TYR A N 1
ATOM 644 C CA . TYR A 1 86 ? 1.008 7.358 -3.949 1.00 97.38 86 TYR A CA 1
ATOM 645 C C . TYR A 1 86 ? 0.093 6.330 -3.278 1.00 97.38 86 TYR A C 1
ATOM 647 O O . TYR A 1 86 ? -1.130 6.433 -3.383 1.00 97.38 86 TYR A O 1
ATOM 655 N N . ILE A 1 87 ? 0.664 5.399 -2.512 1.00 97.56 87 ILE A N 1
ATOM 656 C CA . ILE A 1 87 ? -0.100 4.330 -1.857 1.00 97.56 87 ILE A CA 1
ATOM 657 C C . ILE A 1 87 ? -1.084 4.914 -0.845 1.00 97.56 87 ILE A C 1
ATOM 659 O O . ILE A 1 87 ? -2.271 4.599 -0.888 1.00 97.56 87 ILE A O 1
ATOM 663 N N . LYS A 1 88 ? -0.644 5.840 0.015 1.00 97.12 88 LYS A N 1
ATOM 664 C CA . LYS A 1 88 ? -1.533 6.444 1.013 1.00 97.12 88 LYS A CA 1
ATOM 665 C C . LYS A 1 88 ? -2.706 7.195 0.384 1.00 97.12 88 LYS A C 1
ATOM 667 O O . LYS A 1 88 ? -3.792 7.224 0.958 1.00 97.12 88 LYS A O 1
ATOM 672 N N . LYS A 1 89 ? -2.476 7.850 -0.758 1.00 96.81 89 LYS A N 1
ATOM 673 C CA . LYS A 1 89 ? -3.483 8.675 -1.433 1.00 96.81 89 LYS A CA 1
ATOM 674 C C . LYS A 1 89 ? -4.491 7.844 -2.226 1.00 96.81 89 LYS A C 1
ATOM 676 O O . LYS A 1 89 ? -5.651 8.239 -2.293 1.00 96.81 89 LYS A O 1
ATOM 681 N N . HIS A 1 90 ? -4.054 6.745 -2.836 1.00 96.69 90 HIS A N 1
ATOM 682 C CA . HIS A 1 90 ? -4.858 6.009 -3.816 1.00 96.69 90 HIS A CA 1
ATOM 683 C C . HIS A 1 90 ? -5.316 4.630 -3.338 1.00 96.69 90 HIS A C 1
ATOM 685 O O . HIS A 1 90 ? -6.382 4.178 -3.746 1.00 96.69 90 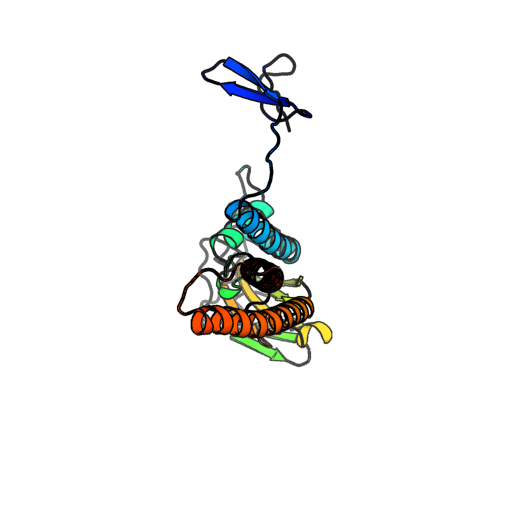HIS A O 1
ATOM 691 N N . ALA A 1 91 ? -4.548 3.988 -2.458 1.00 96.44 91 ALA A N 1
ATOM 692 C CA . ALA A 1 91 ? -4.707 2.578 -2.128 1.00 96.44 91 ALA A CA 1
ATOM 693 C C . ALA A 1 91 ? -5.107 2.316 -0.672 1.00 96.44 91 ALA A C 1
ATOM 695 O O . ALA A 1 91 ? -5.176 1.165 -0.275 1.00 96.44 91 ALA A O 1
ATOM 696 N N . VAL A 1 92 ? -5.375 3.326 0.157 1.00 96.12 92 VAL A N 1
ATOM 697 C CA . VAL A 1 92 ? -5.932 3.085 1.502 1.00 96.12 92 VAL A CA 1
ATOM 698 C C . VAL A 1 92 ? -7.456 3.021 1.409 1.00 96.12 92 VAL A C 1
ATOM 700 O O . VAL A 1 92 ? -8.082 3.975 0.947 1.00 96.12 92 VAL A O 1
ATOM 703 N N . LYS A 1 93 ? -8.050 1.914 1.870 1.00 93.56 93 LYS A N 1
ATOM 704 C CA . LYS A 1 93 ? -9.506 1.697 1.939 1.00 93.56 93 LYS A CA 1
ATOM 705 C C . LYS A 1 93 ? -9.983 1.427 3.370 1.00 93.56 93 LYS A C 1
ATOM 707 O O . LYS A 1 93 ? -9.185 1.159 4.268 1.00 93.56 93 LYS A O 1
ATOM 712 N N . GLY A 1 94 ? -11.302 1.485 3.557 1.00 90.38 94 GLY A N 1
ATOM 713 C CA . GLY A 1 94 ? -11.975 1.250 4.835 1.00 90.38 94 GLY A CA 1
ATOM 714 C C . GLY A 1 94 ? -12.094 2.501 5.707 1.00 90.38 94 GLY A C 1
ATOM 715 O O . GLY A 1 94 ? -11.815 3.621 5.279 1.00 90.38 94 GLY A O 1
ATOM 716 N N . GLU A 1 95 ? -12.487 2.299 6.962 1.00 89.50 95 GLU A N 1
ATOM 717 C CA . GLU A 1 95 ? -12.608 3.357 7.966 1.00 89.50 95 GLU A CA 1
ATOM 718 C C . GLU A 1 95 ? -11.946 2.931 9.268 1.00 89.50 95 GLU A C 1
ATOM 720 O O . GLU A 1 95 ? -12.036 1.770 9.660 1.00 89.50 95 GLU A O 1
ATOM 725 N N . TYR A 1 96 ? -11.333 3.875 9.988 1.00 87.94 96 TYR A N 1
ATOM 726 C CA . TYR A 1 96 ? -10.751 3.594 11.301 1.00 87.94 96 TYR A CA 1
ATOM 727 C C . TYR A 1 96 ? -11.793 2.969 12.247 1.00 87.94 96 TYR A C 1
ATOM 729 O O . TYR A 1 96 ? -12.863 3.569 12.433 1.00 87.94 96 TYR A O 1
ATOM 737 N N . PRO A 1 97 ? -11.477 1.838 12.908 1.00 88.56 97 PRO A N 1
ATOM 738 C CA . PRO A 1 97 ? -10.147 1.221 13.062 1.00 88.56 97 PRO A CA 1
ATOM 739 C C . PRO A 1 97 ? -9.817 0.072 12.084 1.00 88.56 97 PRO A C 1
ATOM 741 O O . PRO A 1 97 ? -8.907 -0.704 12.355 1.00 88.56 97 PRO A O 1
ATOM 744 N N . ASN A 1 98 ? -10.530 -0.069 10.970 1.00 87.88 98 ASN A N 1
ATOM 745 C CA . ASN A 1 98 ? -10.375 -1.144 9.982 1.00 87.88 98 ASN A CA 1
ATOM 746 C C . ASN A 1 98 ? -9.869 -0.585 8.637 1.00 87.88 98 ASN A C 1
ATOM 748 O O . ASN A 1 98 ? -10.541 -0.696 7.612 1.00 87.88 98 ASN A O 1
ATOM 752 N N . LEU A 1 99 ? -8.709 0.081 8.651 1.00 90.50 99 LEU A N 1
ATOM 753 C CA . LEU A 1 99 ? -8.050 0.548 7.426 1.00 90.50 99 LEU A CA 1
ATOM 754 C C . LEU A 1 99 ? -7.147 -0.548 6.857 1.00 90.50 99 LEU A C 1
ATOM 756 O O . LEU A 1 99 ? -6.375 -1.151 7.602 1.00 90.50 99 LEU A O 1
ATOM 760 N N . SER A 1 100 ? -7.203 -0.750 5.544 1.00 92.12 100 SER A N 1
ATOM 761 C CA . SER A 1 100 ? -6.392 -1.734 4.818 1.00 92.12 100 SER A CA 1
ATOM 762 C C . SER A 1 100 ? -5.950 -1.199 3.451 1.00 92.12 100 SER A C 1
ATOM 764 O O . SER A 1 100 ? -6.303 -0.081 3.063 1.00 92.12 100 SER A O 1
ATOM 766 N N . VAL A 1 101 ? -5.129 -1.976 2.738 1.00 94.44 101 VAL A N 1
ATOM 767 C CA . VAL A 1 101 ? -4.692 -1.644 1.377 1.00 94.44 101 VAL A CA 1
ATOM 768 C C . VAL A 1 101 ? -5.681 -2.210 0.355 1.00 94.44 101 VAL A C 1
ATOM 770 O O . VAL A 1 101 ? -6.052 -3.379 0.402 1.00 94.44 101 VAL A O 1
ATOM 773 N N . ASP A 1 102 ? -6.099 -1.372 -0.583 1.00 95.38 102 ASP A N 1
ATOM 774 C CA . ASP A 1 102 ? -6.737 -1.736 -1.841 1.00 95.38 102 ASP A CA 1
ATOM 775 C C . ASP A 1 102 ? -5.650 -2.027 -2.881 1.00 95.38 102 ASP A C 1
ATOM 777 O O . ASP A 1 102 ? -5.151 -1.114 -3.545 1.00 95.38 102 ASP A O 1
ATOM 781 N N . TYR A 1 103 ? -5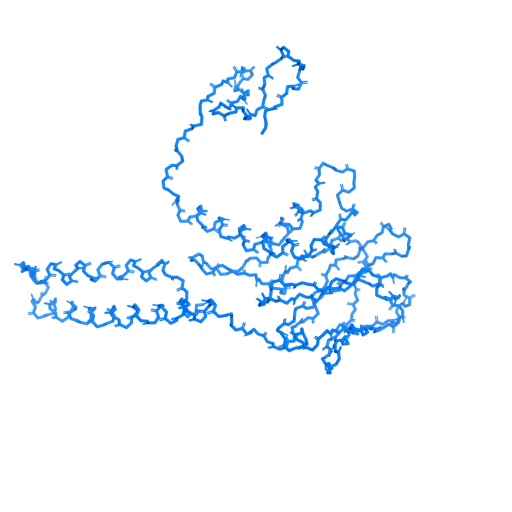.243 -3.294 -2.980 1.00 95.88 103 TYR A N 1
ATOM 782 C CA . TYR A 1 103 ? -4.129 -3.726 -3.829 1.00 95.88 103 TYR A CA 1
ATOM 783 C C . TYR A 1 103 ? -4.323 -3.347 -5.303 1.00 95.88 103 TYR A C 1
ATOM 785 O O . TYR A 1 103 ? -3.394 -2.869 -5.946 1.00 95.88 103 TYR A O 1
ATOM 793 N N . ALA A 1 104 ? -5.556 -3.391 -5.808 1.00 95.56 104 ALA A N 1
ATOM 794 C CA . ALA A 1 104 ? -5.857 -3.006 -7.185 1.00 95.56 104 ALA A CA 1
ATOM 795 C C . ALA A 1 104 ? -5.571 -1.522 -7.503 1.00 95.56 104 ALA A C 1
ATOM 797 O O . ALA A 1 104 ? -5.448 -1.157 -8.671 1.00 95.56 104 ALA A O 1
ATOM 798 N N . LYS A 1 105 ? -5.464 -0.654 -6.485 1.00 97.00 105 LYS A N 1
ATOM 799 C CA . LYS A 1 105 ? -5.190 0.789 -6.637 1.00 97.00 105 LYS A CA 1
ATOM 800 C C . LYS A 1 105 ? -3.768 1.194 -6.254 1.00 97.00 105 LYS A C 1
ATOM 802 O O . LYS A 1 105 ? -3.458 2.388 -6.209 1.00 97.00 105 LYS A O 1
ATOM 807 N N . VAL A 1 106 ? -2.903 0.234 -5.938 1.00 97.88 106 VAL A N 1
ATOM 808 C CA . VAL A 1 106 ? -1.506 0.507 -5.597 1.00 97.88 106 VAL A CA 1
ATOM 809 C C . VAL A 1 106 ? -0.757 0.951 -6.852 1.00 97.88 106 VAL A C 1
ATOM 811 O O . VAL A 1 106 ? -0.746 0.262 -7.867 1.00 97.88 106 VAL A O 1
ATOM 814 N N . ILE A 1 107 ? -0.092 2.102 -6.753 1.00 97.69 107 ILE A N 1
ATOM 815 C CA . ILE A 1 107 ? 0.774 2.642 -7.804 1.00 97.69 107 ILE A CA 1
ATOM 816 C C . ILE A 1 107 ? 2.225 2.432 -7.374 1.00 97.69 107 ILE A C 1
ATOM 818 O O . ILE A 1 107 ? 2.666 2.968 -6.355 1.00 97.69 107 ILE A O 1
ATOM 822 N N . LEU A 1 108 ? 2.955 1.643 -8.157 1.00 97.50 108 LEU A N 1
ATOM 823 C CA . LEU A 1 108 ? 4.346 1.258 -7.914 1.00 97.50 108 LEU A CA 1
ATOM 824 C C . LEU A 1 108 ? 5.324 1.936 -8.867 1.00 97.50 108 LEU A C 1
ATOM 826 O O . LEU A 1 108 ? 6.520 1.944 -8.597 1.00 97.50 108 LEU A O 1
ATOM 830 N N . SER A 1 109 ? 4.844 2.471 -9.984 1.00 97.25 109 SER A N 1
ATOM 831 C CA . SER A 1 109 ? 5.629 3.251 -10.933 1.00 97.25 109 SER A CA 1
ATOM 832 C C . SER A 1 109 ? 4.733 4.270 -11.620 1.00 97.25 109 SER A C 1
ATOM 834 O O . SER A 1 109 ? 3.535 4.033 -11.784 1.00 97.25 109 SER A O 1
ATOM 836 N N . ASN A 1 110 ? 5.320 5.401 -11.999 1.00 95.38 110 ASN A N 1
ATOM 837 C CA . ASN A 1 110 ? 4.664 6.446 -12.771 1.00 95.38 110 ASN A CA 1
ATOM 838 C C . ASN A 1 110 ? 5.624 6.903 -13.872 1.00 95.38 110 ASN A C 1
ATOM 840 O O . ASN A 1 110 ? 6.785 7.221 -13.590 1.00 95.38 110 ASN A O 1
ATOM 844 N N . GLY A 1 111 ? 5.166 6.903 -15.120 1.00 94.62 111 GLY A N 1
ATOM 845 C CA . GLY A 1 111 ? 5.991 7.337 -16.234 1.00 94.62 111 GLY A CA 1
ATOM 846 C C . GLY A 1 111 ? 5.253 7.415 -17.563 1.00 94.62 111 GLY A C 1
ATOM 847 O O . GLY A 1 111 ? 4.035 7.340 -17.645 1.00 94.62 111 GLY A O 1
ATOM 848 N N . THR A 1 112 ? 6.011 7.633 -18.633 1.00 93.94 112 THR A N 1
ATOM 849 C CA . THR A 1 112 ? 5.462 7.976 -19.951 1.00 93.94 112 THR A CA 1
ATOM 850 C C . THR A 1 112 ? 5.440 6.817 -20.940 1.00 93.94 112 THR A C 1
ATOM 852 O O . THR A 1 112 ? 4.876 6.970 -22.024 1.00 93.94 112 THR A O 1
ATOM 855 N N . LEU A 1 113 ? 6.062 5.673 -20.623 1.00 94.38 113 LEU A N 1
ATOM 856 C CA . LEU A 1 113 ? 5.991 4.514 -21.513 1.00 94.38 113 LEU A CA 1
ATOM 857 C C . LEU A 1 113 ? 4.596 3.886 -21.459 1.00 94.38 113 LEU A C 1
ATOM 859 O O . LEU A 1 113 ? 4.025 3.760 -20.374 1.00 94.38 113 LEU A O 1
ATOM 863 N N . PRO A 1 114 ? 4.064 3.425 -22.601 1.00 93.06 114 PRO A N 1
ATOM 864 C CA . PRO A 1 114 ? 2.797 2.718 -22.612 1.00 93.06 114 PRO A CA 1
ATOM 865 C C . PRO A 1 114 ? 2.921 1.381 -21.872 1.00 93.06 114 PRO A C 1
ATOM 867 O O . PRO A 1 114 ? 3.864 0.614 -22.095 1.00 93.06 114 PRO A O 1
ATOM 870 N N . GLY A 1 115 ? 1.936 1.089 -21.021 1.00 92.88 115 GLY A N 1
ATOM 871 C CA . GLY A 1 115 ? 1.730 -0.233 -20.428 1.00 92.88 115 GLY A CA 1
ATOM 872 C C . GLY A 1 115 ? 1.346 -1.287 -21.472 1.00 92.88 115 GLY A C 1
ATOM 873 O O . GLY A 1 115 ? 1.217 -0.977 -22.658 1.00 92.88 115 GLY A O 1
ATOM 874 N N . ALA A 1 116 ? 1.224 -2.548 -21.059 1.00 92.81 116 ALA A N 1
ATOM 875 C CA . ALA A 1 116 ? 0.851 -3.657 -21.937 1.00 92.81 116 ALA A CA 1
ATOM 876 C C . ALA A 1 116 ? -0.647 -3.967 -21.861 1.00 92.81 116 ALA A C 1
ATOM 878 O O . ALA A 1 116 ? -1.317 -3.649 -20.876 1.00 92.81 116 ALA A O 1
ATOM 879 N N . ASN A 1 117 ? -1.142 -4.608 -22.917 1.00 92.75 117 ASN A N 1
ATOM 880 C CA . ASN A 1 117 ? -2.515 -5.088 -23.026 1.00 92.75 117 ASN A CA 1
ATOM 881 C C . ASN A 1 117 ? -2.588 -6.586 -22.705 1.00 92.75 117 ASN A C 1
ATOM 883 O O . ASN A 1 117 ? -1.563 -7.272 -22.672 1.00 92.75 117 ASN A O 1
ATOM 887 N N . ASP A 1 118 ? -3.809 -7.078 -22.481 1.00 94.12 118 ASP A N 1
ATOM 888 C CA . ASP A 1 118 ? -4.117 -8.496 -22.252 1.00 94.12 118 ASP A CA 1
ATOM 889 C C . ASP A 1 118 ? -3.249 -9.152 -21.166 1.00 94.12 118 ASP A C 1
ATOM 891 O O . ASP A 1 118 ? -2.786 -10.284 -21.312 1.00 94.12 118 ASP A O 1
ATOM 895 N N . LEU A 1 119 ? -3.029 -8.422 -20.066 1.00 96.69 119 LEU A N 1
ATOM 896 C CA . LEU A 1 119 ? -2.307 -8.917 -18.898 1.00 96.69 119 LEU A CA 1
ATOM 897 C C . LEU A 1 119 ? -3.042 -10.113 -18.287 1.00 96.69 119 LEU A C 1
ATOM 899 O O . LEU A 1 119 ? -4.235 -10.037 -17.988 1.00 96.69 119 LEU A O 1
ATOM 903 N N . LYS A 1 120 ? -2.316 -11.207 -18.068 1.00 97.19 120 LYS A N 1
ATOM 904 C CA . LYS A 1 120 ? -2.830 -12.427 -17.443 1.00 97.19 120 LYS A CA 1
ATOM 905 C C . LYS A 1 120 ? -1.844 -12.966 -16.426 1.00 97.19 120 LYS A C 1
ATOM 907 O O . LYS A 1 120 ? -0.627 -12.842 -16.581 1.00 97.19 120 LYS A O 1
ATOM 912 N N . ILE A 1 121 ? -2.398 -13.605 -15.407 1.00 96.75 121 ILE A N 1
ATOM 913 C CA . ILE A 1 121 ? -1.654 -14.288 -14.362 1.00 96.75 121 ILE A CA 1
ATOM 914 C C . ILE A 1 121 ? -2.227 -15.686 -14.156 1.00 96.75 121 ILE A C 1
ATOM 916 O O . ILE A 1 121 ? -3.433 -15.857 -13.994 1.00 96.75 121 ILE A O 1
ATOM 920 N N . GLU A 1 122 ? -1.352 -16.684 -14.160 1.00 95.56 122 GLU A N 1
ATOM 921 C CA . GLU A 1 122 ? -1.712 -18.085 -13.976 1.00 95.56 122 GLU A CA 1
ATOM 922 C C . GLU A 1 122 ? -0.806 -18.721 -12.923 1.00 95.56 122 GLU A C 1
ATOM 924 O O . GLU A 1 122 ? 0.413 -18.533 -12.919 1.00 95.56 122 GLU A O 1
ATOM 929 N N . LYS A 1 123 ? -1.406 -19.481 -12.008 1.00 93.12 123 LYS A N 1
ATOM 930 C CA . LYS A 1 123 ? -0.679 -20.195 -10.957 1.00 93.12 123 LYS A CA 1
ATOM 931 C C . LYS A 1 123 ? -0.291 -21.592 -11.434 1.00 93.12 123 LYS A C 1
ATOM 933 O O . LYS A 1 123 ? -1.126 -22.308 -11.978 1.00 93.12 123 LYS A O 1
ATOM 938 N N . ASN A 1 124 ? 0.935 -22.002 -11.134 1.00 90.81 124 ASN A N 1
ATOM 939 C CA . ASN A 1 124 ? 1.426 -23.369 -11.284 1.00 90.81 124 ASN A CA 1
ATOM 940 C C . ASN A 1 124 ? 2.007 -23.865 -9.942 1.00 90.81 124 ASN A C 1
ATOM 942 O O . ASN A 1 124 ? 2.218 -23.077 -9.025 1.00 90.81 124 ASN A O 1
ATOM 946 N N . GLU A 1 125 ? 2.304 -25.157 -9.812 1.00 87.94 125 GLU A N 1
ATOM 947 C CA . GLU A 1 125 ? 2.854 -25.762 -8.585 1.00 87.94 125 GLU A CA 1
ATOM 948 C C . GLU A 1 125 ? 4.205 -25.159 -8.169 1.00 87.94 125 GLU A C 1
ATOM 950 O O . GLU A 1 125 ? 4.533 -25.110 -6.987 1.00 87.94 125 GLU A O 1
ATOM 955 N N . LYS A 1 126 ? 4.991 -24.685 -9.144 1.00 91.94 126 LYS A N 1
ATOM 956 C CA . LYS A 1 126 ? 6.344 -24.143 -8.935 1.00 91.94 126 LYS A CA 1
ATOM 957 C C . LYS A 1 126 ? 6.407 -22.616 -8.871 1.00 91.94 126 LYS A C 1
ATOM 959 O O . LYS A 1 126 ? 7.485 -22.069 -8.665 1.00 91.94 126 LYS A O 1
ATOM 964 N N . GLY A 1 127 ? 5.295 -21.916 -9.102 1.00 94.81 127 GLY A N 1
ATOM 965 C CA . GLY A 1 127 ? 5.338 -20.467 -9.261 1.00 94.81 127 GLY A CA 1
ATOM 966 C C . GLY A 1 127 ? 4.177 -19.873 -10.040 1.00 94.81 127 GLY A C 1
ATOM 967 O O . GLY A 1 127 ? 3.080 -20.429 -10.099 1.00 94.81 127 GLY A O 1
ATOM 968 N N . VAL A 1 128 ? 4.429 -18.713 -10.638 1.00 96.81 128 VAL A N 1
ATOM 969 C CA . VAL A 1 128 ? 3.413 -17.895 -11.305 1.00 96.81 128 VAL A CA 1
ATOM 970 C C . VAL A 1 128 ? 3.865 -17.547 -12.717 1.00 96.81 128 VAL A C 1
ATOM 972 O O . VAL A 1 128 ? 4.952 -17.008 -12.913 1.00 96.81 128 VAL A O 1
ATOM 975 N N . LEU A 1 129 ? 3.014 -17.815 -13.703 1.00 97.62 129 LEU A N 1
ATOM 976 C CA . LEU A 1 129 ? 3.195 -17.365 -15.076 1.00 97.62 129 LEU A CA 1
ATOM 977 C C . LEU A 1 129 ? 2.485 -16.025 -15.270 1.00 97.62 129 LEU A C 1
ATOM 979 O O . LEU A 1 129 ? 1.276 -15.918 -15.073 1.00 97.62 129 LEU A O 1
ATOM 983 N N . VAL A 1 130 ? 3.235 -15.015 -15.695 1.00 97.94 130 VAL A N 1
ATOM 984 C CA . VAL A 1 130 ? 2.703 -13.715 -16.108 1.00 97.94 130 VAL A CA 1
ATOM 985 C C . VAL A 1 130 ? 2.802 -13.619 -17.624 1.00 97.94 130 VAL A C 1
ATOM 987 O O . VAL A 1 130 ? 3.857 -13.911 -18.185 1.00 97.94 130 VAL A O 1
ATOM 990 N N . SER A 1 131 ? 1.728 -13.216 -18.300 1.00 97.50 131 SER A N 1
ATOM 991 C CA . SER A 1 131 ? 1.710 -13.042 -19.760 1.00 97.50 131 SER A CA 1
ATOM 992 C C . SER A 1 131 ? 0.997 -11.763 -20.188 1.00 97.50 131 SER A C 1
ATOM 994 O O . SER A 1 131 ? 0.209 -11.195 -19.430 1.00 97.50 131 SER A O 1
ATOM 996 N N . TRP A 1 132 ? 1.344 -11.273 -21.377 1.00 96.25 132 TRP A N 1
ATOM 997 C CA . TRP A 1 132 ? 0.857 -10.016 -21.944 1.00 96.25 132 TRP A CA 1
ATOM 998 C C . TRP A 1 132 ? 0.946 -10.030 -23.474 1.00 96.25 132 TRP A C 1
ATOM 1000 O O . TRP A 1 132 ? 1.646 -10.853 -24.066 1.00 96.25 132 TRP A O 1
ATOM 1010 N N . ASP A 1 133 ? 0.272 -9.086 -24.127 1.00 94.44 133 ASP A N 1
ATOM 1011 C CA . ASP A 1 133 ? 0.382 -8.907 -25.575 1.00 94.44 133 ASP A CA 1
ATOM 1012 C C . ASP A 1 133 ? 1.746 -8.311 -25.976 1.00 94.44 133 ASP A C 1
ATOM 1014 O O . ASP A 1 133 ? 2.106 -7.204 -25.563 1.00 94.44 133 ASP A O 1
ATOM 1018 N N . SER A 1 134 ? 2.510 -9.041 -26.796 1.00 91.62 134 SER A N 1
ATOM 1019 C CA . SER A 1 134 ? 3.851 -8.661 -27.265 1.00 91.62 134 SER A CA 1
ATOM 1020 C C . SER A 1 134 ? 3.918 -8.217 -28.731 1.00 91.62 134 SER A C 1
ATOM 1022 O O . SER A 1 134 ? 5.017 -8.034 -29.267 1.00 91.62 134 SER A O 1
ATOM 1024 N N . ARG A 1 135 ? 2.772 -8.013 -29.400 1.00 83.69 135 A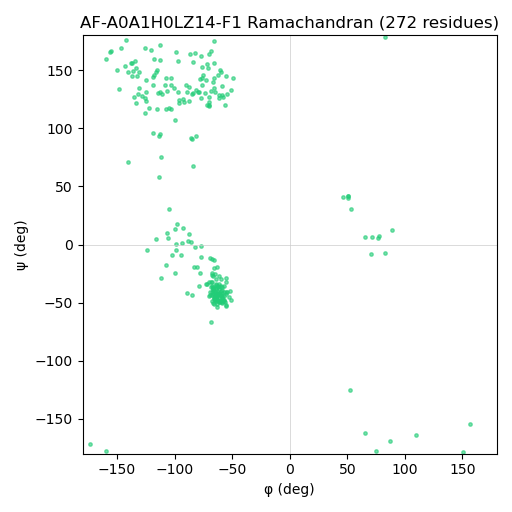RG A N 1
ATOM 1025 C CA . ARG A 1 135 ? 2.714 -7.685 -30.840 1.00 83.69 135 ARG A CA 1
ATOM 1026 C C . ARG A 1 135 ? 3.527 -6.454 -31.246 1.00 83.69 135 ARG A C 1
ATOM 1028 O O . ARG A 1 135 ? 4.107 -6.461 -32.331 1.00 83.69 135 ARG A O 1
ATOM 1035 N N . ASP A 1 136 ? 3.652 -5.464 -30.367 1.00 76.62 136 ASP A N 1
ATOM 1036 C CA . ASP A 1 136 ? 4.378 -4.217 -30.644 1.00 76.62 136 ASP A CA 1
ATOM 1037 C C . ASP A 1 136 ? 5.916 -4.350 -30.572 1.00 76.62 136 ASP A C 1
ATOM 1039 O O . ASP A 1 136 ? 6.636 -3.388 -30.838 1.00 76.62 136 ASP A O 1
ATOM 1043 N N . ARG A 1 137 ? 6.443 -5.548 -30.250 1.00 70.00 137 ARG A N 1
ATOM 1044 C CA . ARG A 1 137 ? 7.882 -5.908 -30.265 1.00 70.00 137 ARG A CA 1
ATOM 1045 C C . ARG A 1 137 ? 8.807 -4.872 -29.611 1.00 70.00 137 ARG A C 1
ATOM 1047 O O . ARG A 1 137 ? 9.907 -4.591 -30.093 1.00 70.00 137 ARG A O 1
ATOM 1054 N N . HIS A 1 138 ? 8.372 -4.307 -28.494 1.00 79.00 138 HIS A N 1
ATOM 1055 C CA . HIS A 1 138 ? 9.188 -3.400 -27.699 1.00 79.00 138 HIS A CA 1
ATOM 1056 C C . HIS A 1 138 ? 10.393 -4.128 -27.086 1.00 79.00 138 HIS A C 1
ATOM 1058 O O . HIS A 1 138 ? 10.294 -5.273 -26.646 1.00 79.00 138 HIS A O 1
ATOM 1064 N N . ASN A 1 139 ? 11.533 -3.440 -27.006 1.00 88.25 139 ASN A N 1
ATOM 1065 C CA . ASN A 1 139 ? 12.747 -3.947 -26.363 1.00 88.25 139 ASN A CA 1
ATOM 1066 C C . ASN A 1 139 ? 12.857 -3.539 -24.883 1.00 88.25 139 ASN A C 1
ATOM 1068 O O . ASN A 1 139 ? 13.934 -3.650 -24.300 1.00 88.25 139 ASN A O 1
ATOM 1072 N N . ASP A 1 140 ? 11.762 -3.057 -24.292 1.00 93.81 140 ASP A N 1
ATOM 1073 C CA . ASP A 1 140 ? 11.690 -2.681 -22.883 1.00 93.81 140 ASP A CA 1
ATOM 1074 C C . ASP A 1 140 ? 11.993 -3.880 -21.975 1.00 93.81 140 ASP A C 1
ATOM 1076 O O . ASP A 1 140 ? 11.696 -5.030 -22.305 1.00 93.81 140 ASP A O 1
ATOM 1080 N N . ILE A 1 141 ? 12.552 -3.598 -20.807 1.00 96.44 141 ILE A N 1
ATOM 1081 C CA . ILE A 1 141 ? 12.764 -4.553 -19.726 1.00 96.44 141 ILE A CA 1
ATOM 1082 C C . ILE A 1 141 ? 11.482 -4.643 -18.903 1.00 96.44 141 ILE A C 1
ATOM 1084 O O . ILE A 1 141 ? 10.935 -3.626 -18.469 1.00 96.44 141 ILE A O 1
ATOM 1088 N N . VAL A 1 142 ? 11.020 -5.866 -18.672 1.00 97.62 142 VAL A N 1
ATOM 1089 C CA . VAL A 1 142 ? 9.849 -6.159 -17.848 1.00 97.62 142 VAL A CA 1
ATOM 1090 C C . VAL A 1 142 ? 10.252 -6.222 -16.378 1.00 97.62 142 VAL A C 1
ATOM 1092 O O . VAL A 1 142 ? 11.192 -6.930 -16.008 1.00 97.62 142 VAL A O 1
ATOM 1095 N N . MET A 1 143 ? 9.505 -5.505 -15.545 1.00 98.25 143 MET A N 1
ATOM 1096 C CA . MET A 1 143 ? 9.599 -5.532 -14.091 1.00 98.25 143 MET A CA 1
ATOM 1097 C C . MET A 1 143 ? 8.306 -6.110 -13.517 1.00 98.25 143 MET A C 1
ATOM 1099 O O . MET A 1 143 ? 7.220 -5.662 -13.880 1.00 98.25 143 MET A O 1
ATOM 1103 N N . ILE A 1 144 ? 8.410 -7.080 -12.609 1.00 98.50 144 ILE A N 1
ATOM 1104 C CA . ILE A 1 144 ? 7.259 -7.736 -11.967 1.00 98.50 144 ILE A CA 1
ATOM 1105 C C . ILE A 1 144 ? 7.400 -7.622 -10.451 1.00 98.50 144 ILE A C 1
ATOM 1107 O O . ILE A 1 144 ? 8.497 -7.755 -9.910 1.00 98.50 144 ILE A O 1
ATOM 1111 N N . LEU A 1 145 ? 6.289 -7.394 -9.758 1.00 98.44 145 LEU A N 1
ATOM 1112 C CA . LEU A 1 145 ? 6.209 -7.501 -8.307 1.00 98.44 145 LEU A CA 1
ATOM 1113 C C . LEU A 1 145 ? 5.095 -8.476 -7.942 1.00 98.44 145 LEU A C 1
ATOM 1115 O O . LEU A 1 145 ? 3.941 -8.247 -8.298 1.00 98.44 145 LEU A O 1
ATOM 1119 N N . LEU A 1 146 ? 5.435 -9.519 -7.187 1.00 97.81 146 LEU A N 1
ATOM 1120 C CA . LEU A 1 146 ? 4.455 -10.362 -6.508 1.00 97.81 146 LEU A CA 1
ATOM 1121 C C . LEU A 1 146 ? 4.446 -9.982 -5.028 1.00 97.81 146 LEU A C 1
ATOM 1123 O O . LEU A 1 146 ? 5.465 -10.103 -4.352 1.00 97.81 146 LEU A O 1
ATOM 1127 N N . TYR A 1 147 ? 3.326 -9.472 -4.531 1.00 97.19 147 TYR A N 1
ATOM 1128 C CA . TYR A 1 147 ? 3.149 -9.110 -3.129 1.00 97.19 147 TYR A CA 1
ATOM 1129 C C . TYR A 1 147 ? 2.316 -10.177 -2.416 1.00 97.19 147 TYR A C 1
ATOM 1131 O O . TYR A 1 147 ? 1.311 -10.631 -2.951 1.00 97.19 147 TYR A O 1
ATOM 1139 N N . HIS A 1 148 ? 2.725 -10.552 -1.204 1.00 95.00 148 HIS A N 1
ATOM 1140 C CA . HIS A 1 148 ? 2.074 -11.552 -0.359 1.00 95.00 148 HIS A CA 1
ATOM 1141 C C . HIS A 1 148 ? 1.475 -10.870 0.883 1.00 95.00 148 HIS A C 1
ATOM 1143 O O . HIS A 1 148 ? 2.194 -10.665 1.871 1.00 95.00 148 HIS A O 1
ATOM 1149 N N . PRO A 1 149 ? 0.176 -10.501 0.861 1.00 91.88 149 PRO A N 1
ATOM 1150 C CA . PRO A 1 149 ? -0.492 -9.751 1.925 1.00 91.88 149 PRO A CA 1
ATOM 1151 C C . PRO A 1 149 ? -0.322 -10.320 3.330 1.00 91.88 149 PRO A C 1
ATOM 1153 O O . PRO A 1 149 ? 0.029 -9.584 4.251 1.00 91.88 149 PRO A O 1
ATOM 1156 N N . LEU A 1 150 ? -0.535 -11.627 3.491 1.00 89.75 150 LEU A N 1
ATOM 1157 C CA . LEU A 1 150 ? -0.534 -12.280 4.799 1.00 89.75 150 LEU A CA 1
ATOM 1158 C C . LEU A 1 150 ? 0.857 -12.342 5.426 1.00 89.75 150 LEU A C 1
ATOM 1160 O O . LEU A 1 150 ? 1.021 -12.021 6.603 1.00 89.75 150 LEU A O 1
ATOM 1164 N N . LYS A 1 151 ? 1.871 -12.705 4.634 1.00 91.06 151 LYS A N 1
ATOM 1165 C CA . LYS A 1 151 ? 3.268 -12.729 5.088 1.00 91.06 151 LYS A CA 1
ATOM 1166 C C . LYS A 1 151 ? 3.901 -11.336 5.156 1.00 91.06 151 LYS A C 1
ATOM 1168 O O . LYS A 1 151 ? 4.992 -11.202 5.705 1.00 91.06 151 LYS A O 1
ATOM 1173 N N . LYS A 1 152 ? 3.246 -10.299 4.613 1.00 91.44 152 LYS A N 1
ATOM 1174 C CA . LYS A 1 152 ? 3.811 -8.949 4.423 1.00 91.44 152 LYS A CA 1
ATOM 1175 C C . LYS A 1 152 ? 5.173 -9.001 3.715 1.00 91.44 152 LYS A C 1
ATOM 1177 O O . LYS A 1 152 ? 6.108 -8.287 4.086 1.00 91.44 152 LYS A O 1
ATOM 1182 N N . MET A 1 153 ? 5.277 -9.860 2.700 1.00 94.31 153 MET A N 1
ATOM 1183 C CA . MET A 1 153 ? 6.482 -10.091 1.893 1.00 94.31 153 MET A CA 1
ATOM 1184 C C . MET A 1 153 ? 6.240 -9.732 0.427 1.00 94.31 153 MET A C 1
ATOM 1186 O O . MET A 1 153 ? 5.099 -9.670 -0.020 1.00 94.31 153 MET A O 1
ATOM 1190 N N . ALA A 1 154 ? 7.312 -9.491 -0.324 1.00 96.38 154 ALA A N 1
ATOM 1191 C CA . ALA A 1 154 ? 7.240 -9.304 -1.764 1.00 96.38 154 ALA A CA 1
ATOM 1192 C C . ALA A 1 154 ? 8.417 -9.982 -2.454 1.00 96.38 154 ALA A C 1
ATOM 1194 O O . ALA A 1 154 ? 9.518 -10.024 -1.905 1.00 96.38 154 ALA A O 1
ATOM 1195 N N . THR A 1 155 ? 8.171 -10.447 -3.672 1.00 97.19 155 THR A N 1
ATOM 1196 C CA . THR A 1 155 ? 9.169 -11.010 -4.574 1.00 97.19 155 THR A CA 1
ATOM 1197 C C . THR A 1 155 ? 9.310 -10.065 -5.770 1.00 97.19 155 THR A C 1
ATOM 1199 O O . THR A 1 155 ? 8.502 -10.125 -6.704 1.00 97.19 155 THR A O 1
ATOM 1202 N N . PRO A 1 156 ? 10.273 -9.124 -5.727 1.00 97.69 156 PRO A N 1
ATOM 1203 C CA . PRO A 1 156 ? 10.537 -8.206 -6.824 1.00 97.69 156 PRO A CA 1
ATOM 1204 C C . PRO A 1 156 ? 11.398 -8.877 -7.898 1.00 97.69 156 PRO A C 1
ATOM 1206 O O . PRO A 1 156 ? 12.439 -9.456 -7.608 1.00 97.69 156 PRO A O 1
ATOM 1209 N N . ILE A 1 157 ? 11.001 -8.739 -9.159 1.00 98.06 157 ILE A N 1
ATOM 1210 C CA . ILE A 1 157 ? 11.785 -9.151 -10.323 1.00 98.06 157 ILE A CA 1
ATOM 1211 C C . ILE A 1 157 ? 12.060 -7.902 -11.163 1.00 98.06 157 ILE A C 1
ATOM 1213 O O . ILE A 1 157 ? 11.224 -7.463 -11.949 1.00 98.06 157 ILE A O 1
ATOM 1217 N N . ILE A 1 158 ? 13.232 -7.295 -10.965 1.00 96.75 158 ILE A N 1
ATOM 1218 C CA . ILE A 1 158 ? 13.612 -6.006 -11.577 1.00 96.75 158 ILE A CA 1
ATOM 1219 C C . ILE A 1 158 ? 14.035 -6.141 -13.049 1.00 96.75 158 ILE A C 1
ATOM 1221 O O . ILE A 1 158 ? 13.978 -5.181 -13.811 1.00 96.75 158 ILE A O 1
ATOM 1225 N N . ASN A 1 159 ? 14.489 -7.322 -13.459 1.00 95.56 159 ASN A N 1
ATOM 1226 C CA . ASN A 1 159 ? 14.935 -7.588 -14.823 1.00 95.56 159 ASN A CA 1
ATOM 1227 C C . ASN A 1 159 ? 14.457 -8.978 -15.243 1.00 95.56 159 ASN A C 1
ATOM 1229 O O . ASN A 1 159 ? 15.249 -9.915 -15.289 1.00 95.56 159 ASN A O 1
ATOM 1233 N N . ALA A 1 160 ? 13.148 -9.117 -15.454 1.00 96.00 160 ALA A N 1
ATOM 1234 C CA . ALA A 1 160 ? 12.536 -10.403 -15.769 1.00 96.00 160 ALA A CA 1
ATOM 1235 C C . ALA A 1 160 ? 12.963 -10.875 -17.166 1.00 96.00 160 ALA A C 1
ATOM 1237 O O . ALA A 1 160 ? 13.697 -11.844 -17.334 1.00 96.00 160 ALA A O 1
ATOM 1238 N N . CYS A 1 161 ? 12.524 -10.154 -18.192 1.00 96.19 161 CYS A N 1
ATOM 1239 C CA . CYS A 1 161 ? 12.850 -10.437 -19.582 1.00 96.19 161 CYS A CA 1
ATOM 1240 C C . CYS A 1 161 ? 12.623 -9.189 -20.440 1.00 96.19 161 CYS A C 1
ATOM 1242 O O . CYS A 1 161 ? 12.247 -8.125 -19.940 1.00 96.19 161 CYS A O 1
ATOM 1244 N N . ARG A 1 162 ? 12.845 -9.322 -21.747 1.00 95.31 162 ARG A N 1
ATOM 1245 C CA . ARG A 1 162 ? 12.403 -8.319 -22.714 1.00 95.31 162 ARG A CA 1
ATOM 1246 C C . ARG A 1 162 ? 10.898 -8.428 -22.937 1.00 95.31 162 ARG A C 1
ATOM 1248 O O . ARG A 1 162 ? 10.335 -9.520 -22.956 1.00 95.31 162 ARG A O 1
ATOM 1255 N N . ARG A 1 163 ? 10.256 -7.289 -23.174 1.00 94.56 163 ARG A N 1
ATOM 1256 C CA . ARG A 1 163 ? 8.809 -7.184 -23.386 1.00 94.56 163 ARG A CA 1
ATOM 1257 C C . ARG A 1 163 ? 8.309 -7.957 -24.610 1.00 94.56 163 ARG A C 1
ATOM 1259 O O . ARG A 1 163 ? 7.170 -8.417 -24.606 1.00 94.56 163 ARG A O 1
ATOM 1266 N N . ASP A 1 164 ? 9.149 -8.159 -25.619 1.00 94.25 164 ASP A N 1
ATOM 1267 C CA . ASP A 1 164 ? 8.837 -8.978 -26.796 1.00 94.25 164 ASP A CA 1
ATOM 1268 C C . ASP A 1 164 ? 8.721 -10.489 -26.507 1.00 94.25 164 ASP A C 1
ATOM 1270 O O . ASP A 1 164 ? 8.174 -11.215 -27.336 1.00 94.25 164 ASP A O 1
ATOM 1274 N N . ALA A 1 165 ? 9.130 -10.962 -25.323 1.00 95.69 165 ALA A N 1
ATOM 1275 C CA . ALA A 1 165 ? 8.939 -12.354 -24.906 1.00 95.69 165 ALA A CA 1
ATOM 1276 C C . ALA A 1 165 ? 7.459 -12.735 -24.693 1.00 95.69 165 ALA A C 1
ATOM 1278 O O . ALA A 1 165 ? 7.103 -13.903 -24.829 1.00 95.69 165 ALA A O 1
ATOM 1279 N N . GLY A 1 166 ? 6.592 -11.773 -24.345 1.00 95.19 166 GLY A N 1
ATOM 1280 C CA . GLY A 1 166 ? 5.145 -11.978 -24.138 1.00 95.19 166 GLY A CA 1
ATOM 1281 C C . GLY A 1 166 ? 4.748 -12.779 -22.894 1.00 95.19 166 GLY A C 1
ATOM 1282 O O . GLY A 1 166 ? 3.568 -12.849 -22.556 1.00 95.19 166 GLY A O 1
ATOM 1283 N N . SER A 1 167 ? 5.707 -13.377 -22.190 1.00 96.88 167 SER A N 1
ATOM 1284 C CA . SER A 1 167 ? 5.467 -14.034 -20.910 1.00 96.88 167 SER A CA 1
ATOM 1285 C C . SER A 1 167 ? 6.746 -14.186 -20.096 1.00 96.88 167 SER A C 1
ATOM 1287 O O . SER A 1 167 ? 7.855 -14.144 -20.631 1.00 96.88 167 SER A O 1
ATOM 1289 N N . TYR A 1 168 ? 6.580 -14.373 -18.790 1.00 97.88 168 TYR A N 1
ATOM 1290 C CA . TYR A 1 168 ? 7.657 -14.681 -17.865 1.00 97.88 168 TYR A CA 1
ATOM 1291 C C . TYR A 1 168 ? 7.149 -15.561 -16.723 1.00 97.88 168 TYR A C 1
ATOM 1293 O O . TYR A 1 168 ? 6.106 -15.277 -16.130 1.00 97.88 168 TYR A O 1
ATOM 1301 N N . PHE A 1 169 ? 7.895 -16.618 -16.406 1.00 97.75 169 PHE A N 1
ATOM 1302 C CA . PHE A 1 169 ? 7.605 -17.486 -15.270 1.00 97.75 169 PHE A CA 1
ATOM 1303 C C . PHE A 1 169 ? 8.430 -17.059 -14.058 1.00 97.75 169 PHE A C 1
ATOM 1305 O O . PHE A 1 169 ? 9.654 -16.970 -14.131 1.00 97.75 169 PHE A O 1
ATOM 1312 N N . VAL A 1 170 ? 7.753 -16.790 -12.946 1.00 97.19 170 VAL A N 1
ATOM 1313 C CA . VAL A 1 170 ? 8.371 -16.463 -11.663 1.00 97.19 170 VAL A CA 1
ATOM 1314 C C . VAL A 1 170 ? 8.372 -17.719 -10.802 1.00 97.19 170 VAL A C 1
ATOM 1316 O O . VAL A 1 170 ? 7.321 -18.121 -10.298 1.00 97.19 170 VAL A O 1
ATOM 1319 N N . ASP A 1 171 ? 9.548 -18.320 -10.628 1.00 96.00 171 ASP A N 1
ATOM 1320 C CA . ASP A 1 171 ? 9.754 -19.418 -9.682 1.00 96.00 171 ASP A CA 1
ATOM 1321 C C . ASP A 1 171 ? 9.535 -18.927 -8.243 1.00 96.00 171 ASP A C 1
ATOM 1323 O O . ASP A 1 171 ? 10.089 -17.905 -7.825 1.00 96.00 171 ASP A O 1
ATOM 1327 N N . LEU A 1 172 ? 8.738 -19.666 -7.472 1.00 94.50 172 LEU A N 1
ATOM 1328 C CA . LEU A 1 172 ? 8.455 -19.372 -6.069 1.00 94.50 172 LEU A CA 1
ATOM 1329 C C . LEU A 1 172 ? 8.644 -20.623 -5.213 1.00 94.50 172 LEU A C 1
ATOM 1331 O O . LEU A 1 172 ? 8.365 -21.746 -5.629 1.00 94.50 172 LEU A O 1
ATOM 1335 N N . HIS A 1 173 ? 9.063 -20.425 -3.965 1.00 91.50 173 HIS A N 1
ATOM 1336 C CA . HIS A 1 173 ? 9.007 -21.491 -2.970 1.00 91.50 173 HIS A CA 1
ATOM 1337 C C . HIS A 1 173 ? 7.554 -21.917 -2.728 1.00 91.50 173 HIS A C 1
ATOM 1339 O O . HIS A 1 173 ? 6.656 -21.076 -2.729 1.00 91.50 173 HIS A O 1
ATOM 1345 N N . GLN A 1 174 ? 7.332 -23.208 -2.464 1.00 87.56 174 GLN A N 1
ATOM 1346 C CA . GLN A 1 174 ? 5.992 -23.783 -2.293 1.00 87.56 174 GLN A CA 1
ATOM 1347 C C . GLN A 1 174 ? 5.146 -23.016 -1.262 1.00 87.56 174 GLN A C 1
ATOM 1349 O O . GLN A 1 174 ? 3.983 -22.718 -1.511 1.00 87.56 174 GLN A O 1
ATOM 1354 N N . GLU A 1 175 ? 5.758 -22.577 -0.158 1.00 89.50 175 GLU A N 1
ATOM 1355 C CA . GLU A 1 175 ? 5.073 -21.787 0.872 1.00 89.50 175 GLU A CA 1
ATOM 1356 C C . GLU A 1 175 ? 4.613 -20.388 0.426 1.00 89.50 175 GLU A C 1
ATOM 1358 O O . GLU A 1 175 ? 3.914 -19.719 1.180 1.00 89.50 175 GLU A O 1
ATOM 1363 N N . LEU A 1 176 ? 5.082 -19.876 -0.713 1.00 91.25 176 LEU A N 1
ATOM 1364 C CA . LEU A 1 176 ? 4.656 -18.594 -1.286 1.00 91.25 176 LEU A CA 1
ATOM 1365 C C . LEU A 1 176 ? 3.626 -18.787 -2.400 1.00 91.25 176 LEU A C 1
ATOM 1367 O O . LEU A 1 176 ? 2.832 -17.886 -2.648 1.00 91.25 176 LEU A O 1
ATOM 1371 N N . VAL A 1 177 ? 3.618 -19.956 -3.047 1.00 91.38 177 VAL A N 1
ATOM 1372 C CA . VAL A 1 177 ? 2.639 -20.325 -4.083 1.00 91.38 177 VAL A CA 1
ATOM 1373 C C . VAL A 1 177 ? 1.238 -20.503 -3.494 1.00 91.38 177 VAL A C 1
ATOM 1375 O O . VAL A 1 177 ? 0.247 -20.233 -4.173 1.00 91.38 177 VAL A O 1
ATOM 1378 N N . GLU A 1 178 ? 1.141 -20.967 -2.248 1.00 89.88 178 GLU A N 1
ATOM 1379 C CA . GLU A 1 178 ? -0.135 -21.173 -1.546 1.00 89.88 178 GLU A CA 1
ATOM 1380 C C . GLU A 1 178 ? -0.688 -19.898 -0.891 1.00 89.88 178 GLU A C 1
ATOM 1382 O O . GLU A 1 178 ? -1.883 -19.815 -0.617 1.00 89.88 178 GLU A O 1
ATOM 1387 N N . GLU A 1 179 ? 0.154 -18.888 -0.675 1.00 90.69 179 GLU A N 1
ATOM 1388 C CA . GLU A 1 179 ? -0.257 -17.609 -0.091 1.00 90.69 179 GLU A CA 1
ATOM 1389 C C . GLU A 1 179 ? -1.095 -16.787 -1.080 1.00 90.69 179 GLU A C 1
ATOM 1391 O O . GLU A 1 179 ? -0.932 -16.933 -2.293 1.00 90.69 179 GLU A O 1
ATOM 1396 N N . PRO A 1 180 ? -1.957 -15.874 -0.606 1.00 93.12 180 PRO A N 1
ATOM 1397 C CA . PRO A 1 180 ? -2.500 -14.810 -1.441 1.00 93.12 180 PRO A CA 1
ATOM 1398 C C . PRO A 1 180 ? -1.389 -14.058 -2.173 1.00 93.12 180 PRO A C 1
ATOM 1400 O O . PRO A 1 180 ? -0.389 -13.673 -1.558 1.00 93.12 180 PRO A O 1
ATOM 1403 N N . ILE A 1 181 ? -1.562 -13.843 -3.477 1.00 95.56 181 ILE A N 1
ATOM 1404 C CA . ILE A 1 181 ? -0.596 -13.131 -4.321 1.00 95.56 181 ILE A CA 1
ATOM 1405 C C . ILE A 1 181 ? -1.302 -11.985 -5.026 1.00 95.56 181 ILE A C 1
ATOM 1407 O O . ILE A 1 181 ? -2.272 -12.200 -5.743 1.00 95.56 181 ILE A O 1
ATOM 1411 N N . GLU A 1 182 ? -0.754 -10.786 -4.875 1.00 96.88 182 GLU A N 1
ATOM 1412 C CA . GLU A 1 182 ? -1.137 -9.582 -5.604 1.00 96.88 182 GLU A CA 1
ATOM 1413 C C . GLU A 1 182 ? -0.033 -9.247 -6.604 1.00 96.88 182 GLU A C 1
ATOM 1415 O O . GLU A 1 182 ? 1.103 -8.976 -6.203 1.00 96.88 182 GLU A O 1
ATOM 1420 N N . ALA A 1 183 ? -0.342 -9.286 -7.898 1.00 97.81 183 ALA A N 1
ATOM 1421 C CA . ALA A 1 183 ? 0.666 -9.158 -8.942 1.00 97.81 183 ALA A CA 1
ATOM 1422 C C . ALA A 1 183 ? 0.597 -7.826 -9.686 1.00 97.81 183 ALA A C 1
ATOM 1424 O O . ALA A 1 183 ? -0.471 -7.361 -10.088 1.00 97.81 183 ALA A O 1
ATOM 1425 N N . TYR A 1 184 ? 1.773 -7.256 -9.933 1.00 98.50 184 TYR A N 1
ATOM 1426 C CA . TYR A 1 184 ? 1.947 -6.000 -10.646 1.00 98.50 184 TYR A CA 1
ATOM 1427 C C . TYR A 1 184 ? 3.050 -6.119 -11.689 1.00 98.50 184 TYR A C 1
ATOM 1429 O O . TYR A 1 184 ? 4.011 -6.870 -11.512 1.00 98.50 184 TYR A O 1
ATOM 1437 N N . ILE A 1 185 ? 2.936 -5.326 -12.748 1.00 98.31 185 ILE A N 1
ATOM 1438 C CA . ILE A 1 185 ? 3.914 -5.251 -13.832 1.00 98.31 185 ILE A CA 1
ATOM 1439 C C . ILE A 1 185 ? 4.166 -3.795 -14.225 1.00 98.31 185 ILE A C 1
ATOM 1441 O O . ILE A 1 185 ? 3.258 -2.964 -14.203 1.00 98.31 185 ILE A O 1
ATOM 1445 N N . CYS A 1 186 ? 5.402 -3.480 -14.594 1.00 97.69 186 CYS A N 1
ATOM 1446 C CA . CYS A 1 186 ? 5.736 -2.258 -15.318 1.00 97.69 186 CYS A CA 1
ATOM 1447 C C . CYS A 1 186 ? 6.907 -2.499 -16.275 1.00 97.69 186 CYS A C 1
ATOM 1449 O O . CYS A 1 186 ? 7.560 -3.544 -16.245 1.00 97.69 186 CYS A O 1
ATOM 1451 N N . PHE A 1 187 ? 7.157 -1.533 -17.154 1.00 96.94 187 PHE A N 1
ATOM 1452 C CA . PHE A 1 187 ? 8.137 -1.656 -18.227 1.00 96.94 187 PHE A CA 1
ATOM 1453 C C . PHE A 1 187 ? 9.133 -0.510 -18.159 1.00 96.94 187 PHE A C 1
ATOM 1455 O O . PHE A 1 187 ? 8.738 0.651 -18.080 1.00 96.94 187 PHE A O 1
ATOM 1462 N N . ARG A 1 188 ? 10.426 -0.824 -18.219 1.00 96.69 188 ARG A N 1
ATOM 1463 C CA . ARG A 1 188 ? 11.512 0.159 -18.264 1.00 96.69 188 ARG A CA 1
ATOM 1464 C C . ARG A 1 188 ? 12.168 0.120 -19.636 1.00 96.69 188 ARG A C 1
ATOM 1466 O O . ARG A 1 188 ? 12.574 -0.944 -20.087 1.00 96.69 188 ARG A O 1
ATOM 1473 N N . ALA A 1 189 ? 12.329 1.268 -20.288 1.00 95.69 189 ALA A N 1
ATOM 1474 C CA . ALA A 1 189 ? 13.008 1.329 -21.583 1.00 95.69 189 ALA A CA 1
ATOM 1475 C C . ALA A 1 189 ? 14.413 0.717 -21.485 1.00 95.69 189 ALA A C 1
ATOM 1477 O O . ALA A 1 189 ? 15.108 0.922 -20.489 1.00 95.69 189 ALA A O 1
ATOM 1478 N N . ALA A 1 190 ? 14.874 0.044 -22.543 1.00 93.12 190 ALA A N 1
ATOM 1479 C CA . ALA A 1 190 ? 16.201 -0.587 -22.583 1.00 93.12 190 ALA A CA 1
ATOM 1480 C C . ALA A 1 190 ? 17.358 0.387 -22.279 1.00 93.12 190 ALA A C 1
ATOM 1482 O O . ALA A 1 190 ? 18.395 -0.002 -21.751 1.00 93.12 190 ALA A O 1
ATOM 1483 N N . ASN A 1 191 ? 17.181 1.673 -22.598 1.00 92.25 191 ASN A N 1
ATOM 1484 C CA . ASN A 1 191 ? 18.152 2.732 -22.310 1.00 92.25 191 ASN A CA 1
ATOM 1485 C C . ASN A 1 191 ? 18.075 3.274 -20.865 1.00 92.25 191 ASN A C 1
ATOM 1487 O O . ASN A 1 191 ? 18.829 4.180 -20.513 1.00 92.25 191 ASN A O 1
ATOM 1491 N N . GLY A 1 192 ? 17.132 2.781 -20.060 1.00 91.88 192 GLY A N 1
ATOM 1492 C CA . GLY A 1 192 ? 16.896 3.168 -18.673 1.00 91.88 192 GLY A CA 1
ATOM 1493 C C . GLY A 1 192 ? 16.296 4.561 -18.465 1.00 91.88 192 GLY A C 1
ATOM 1494 O O . GLY A 1 192 ? 16.208 4.985 -17.315 1.00 91.88 192 GLY A O 1
ATOM 1495 N N . LYS A 1 193 ? 15.907 5.280 -19.530 1.00 94.00 193 LYS A N 1
ATOM 1496 C CA . LYS A 1 193 ? 15.497 6.701 -19.480 1.00 94.00 193 LYS A CA 1
ATOM 1497 C C . LYS A 1 193 ? 13.994 6.936 -19.356 1.00 94.00 193 LYS A C 1
ATOM 1499 O O . LYS A 1 193 ? 13.590 8.078 -19.162 1.00 94.00 193 LYS A O 1
ATOM 1504 N N . ALA A 1 194 ? 13.183 5.8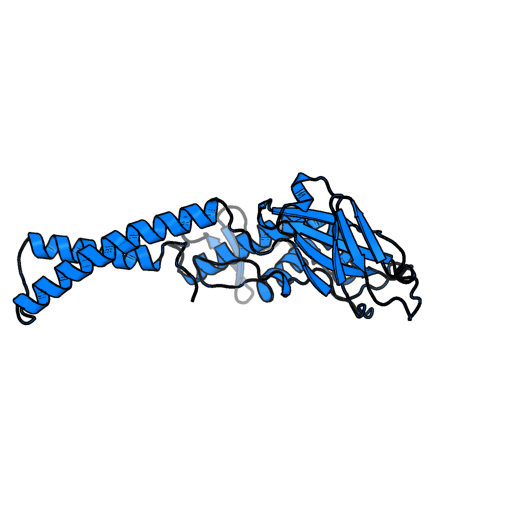97 -19.492 1.00 95.44 194 ALA A N 1
ATOM 1505 C CA . ALA A 1 194 ? 11.736 5.983 -19.367 1.00 95.44 194 ALA A CA 1
ATOM 1506 C C . ALA A 1 194 ? 11.194 4.723 -18.683 1.00 95.44 194 ALA A C 1
ATOM 1508 O O . ALA A 1 194 ? 11.821 3.661 -18.744 1.00 95.44 194 ALA A O 1
ATOM 1509 N N . ILE A 1 195 ? 10.045 4.859 -18.030 1.00 97.19 195 ILE A N 1
ATOM 1510 C CA . ILE A 1 195 ? 9.310 3.774 -17.379 1.00 97.19 195 ILE A CA 1
ATOM 1511 C C . ILE A 1 195 ? 7.815 3.940 -17.668 1.00 97.19 195 ILE A C 1
ATOM 1513 O O . ILE A 1 195 ? 7.386 5.047 -17.998 1.00 97.19 195 ILE A O 1
ATOM 1517 N N . SER A 1 196 ? 7.040 2.862 -17.599 1.00 97.00 196 SER A N 1
ATOM 1518 C CA . SER A 1 196 ? 5.580 2.907 -17.681 1.00 97.00 196 SER A CA 1
ATOM 1519 C C . SER A 1 196 ? 4.952 3.148 -16.313 1.00 97.00 196 SER A C 1
ATOM 1521 O O . SER A 1 196 ? 5.570 2.905 -15.269 1.00 97.00 196 SER A O 1
ATOM 1523 N N . ASP A 1 197 ? 3.679 3.524 -16.318 1.00 97.44 197 ASP A N 1
ATOM 1524 C CA . ASP A 1 197 ? 2.832 3.346 -15.143 1.00 97.44 197 ASP A CA 1
ATOM 1525 C C . ASP A 1 197 ? 2.759 1.861 -14.759 1.00 97.44 197 ASP A C 1
ATOM 1527 O O . ASP A 1 197 ? 2.866 0.968 -15.612 1.00 97.44 197 ASP A O 1
ATOM 1531 N N . SER A 1 198 ? 2.614 1.591 -13.463 1.00 97.75 198 SER A N 1
ATOM 1532 C CA . SER A 1 198 ? 2.440 0.228 -12.966 1.00 97.75 198 SER A CA 1
ATOM 1533 C C . SER A 1 198 ? 1.022 -0.245 -13.224 1.00 97.75 198 SER A C 1
ATOM 1535 O O . SER A 1 198 ? 0.070 0.482 -12.940 1.00 97.75 198 SER A O 1
ATOM 1537 N N . GLN A 1 199 ? 0.878 -1.484 -13.674 1.00 98.06 199 GLN A N 1
ATOM 1538 C CA . GLN A 1 199 ? -0.413 -2.113 -13.900 1.00 98.06 199 GLN A CA 1
ATOM 1539 C C . GLN A 1 199 ? -0.612 -3.254 -12.908 1.00 98.06 199 GLN A C 1
ATOM 1541 O O . GLN A 1 199 ? 0.264 -4.104 -12.737 1.00 98.06 199 GLN A O 1
ATOM 1546 N N . TYR A 1 200 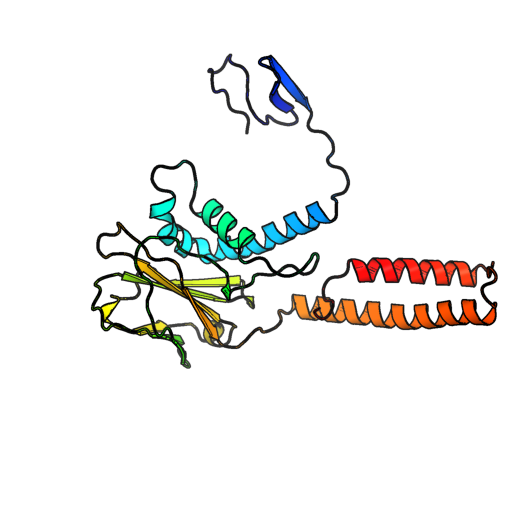? -1.773 -3.267 -12.261 1.00 97.94 200 TYR A N 1
ATOM 1547 C CA . TYR A 1 200 ? -2.226 -4.400 -11.469 1.00 97.94 200 TYR A CA 1
ATOM 1548 C C . TYR A 1 200 ? -2.745 -5.493 -12.408 1.00 97.94 200 TYR A C 1
ATOM 1550 O O . TYR A 1 200 ? -3.585 -5.224 -13.267 1.00 97.94 200 TYR A O 1
ATOM 1558 N N . ILE A 1 201 ? -2.215 -6.706 -12.266 1.00 96.81 201 ILE A N 1
ATOM 1559 C CA . ILE A 1 201 ? -2.547 -7.847 -13.129 1.00 96.81 201 ILE A CA 1
ATOM 1560 C C . ILE A 1 201 ? -3.747 -8.603 -12.559 1.00 96.81 201 ILE A C 1
ATOM 1562 O O . ILE A 1 201 ? -4.632 -9.022 -13.299 1.00 96.81 201 ILE A O 1
ATOM 1566 N N . GLY A 1 202 ? -3.768 -8.778 -11.237 1.00 94.81 202 GLY A N 1
ATOM 1567 C CA . GLY A 1 202 ? -4.802 -9.527 -10.541 1.00 94.81 202 GLY A CA 1
ATOM 1568 C C . GLY A 1 202 ? -4.299 -10.185 -9.262 1.00 94.81 202 GLY A C 1
ATOM 1569 O O . GLY A 1 202 ? -3.129 -10.064 -8.884 1.00 94.81 202 GLY A O 1
ATOM 1570 N N . ASN A 1 203 ? -5.219 -10.908 -8.629 1.00 94.00 203 ASN A N 1
ATOM 1571 C CA . ASN A 1 203 ? -4.991 -11.685 -7.422 1.00 94.00 203 ASN A CA 1
ATOM 1572 C C . ASN A 1 203 ? -4.996 -13.192 -7.744 1.00 94.00 203 ASN A C 1
ATOM 1574 O O . ASN A 1 203 ? -5.792 -13.657 -8.564 1.00 94.00 203 ASN A O 1
ATOM 1578 N N . LEU A 1 204 ? -4.139 -13.955 -7.063 1.00 92.62 204 LEU A N 1
ATOM 1579 C CA . LEU A 1 204 ? -4.229 -15.413 -6.962 1.00 92.62 204 LEU A CA 1
ATOM 1580 C C . LEU A 1 204 ? -4.474 -15.823 -5.503 1.00 92.62 204 LEU A C 1
ATOM 1582 O O . LEU A 1 204 ? -3.970 -15.190 -4.579 1.00 92.62 204 LEU A O 1
ATOM 1586 N N . ASN A 1 205 ? -5.192 -16.935 -5.314 1.00 86.69 205 ASN A N 1
ATOM 1587 C CA . ASN A 1 205 ? -5.549 -17.531 -4.015 1.00 86.69 205 ASN A CA 1
ATOM 1588 C C . ASN A 1 205 ? -6.498 -16.700 -3.119 1.00 86.69 205 ASN A C 1
ATOM 1590 O O . ASN A 1 205 ? -6.819 -17.137 -2.016 1.00 86.69 205 ASN A O 1
ATOM 1594 N N . GLY A 1 206 ? -7.036 -15.579 -3.610 1.00 79.25 206 GLY A N 1
ATOM 1595 C CA . GLY A 1 206 ? -8.091 -14.798 -2.956 1.00 79.25 206 GLY A CA 1
ATOM 1596 C C . GLY A 1 206 ? -7.618 -13.960 -1.764 1.00 79.25 206 GLY A C 1
ATOM 1597 O O . GLY A 1 206 ? -6.439 -13.927 -1.420 1.00 79.25 206 GLY A O 1
ATOM 1598 N N . GLU A 1 207 ? -8.560 -13.275 -1.110 1.00 65.94 207 GLU A N 1
ATOM 1599 C CA . GLU A 1 207 ? -8.331 -12.624 0.184 1.00 65.94 207 GLU A CA 1
ATOM 1600 C C . GLU A 1 207 ? -8.465 -13.680 1.296 1.00 65.94 207 GLU A C 1
ATOM 1602 O O . GLU A 1 207 ? -9.564 -13.981 1.763 1.00 65.94 207 GLU A O 1
ATOM 1607 N N . MET A 1 208 ? -7.355 -14.291 1.716 1.00 60.72 208 MET A N 1
ATOM 1608 C CA . MET A 1 208 ? -7.355 -15.071 2.955 1.00 60.72 208 MET A CA 1
ATOM 1609 C C . MET A 1 208 ? -7.255 -14.125 4.153 1.00 60.72 208 MET A C 1
ATOM 1611 O O . MET A 1 208 ? -6.396 -13.248 4.183 1.00 60.72 208 MET A O 1
ATOM 1615 N N . GLU A 1 209 ? -8.120 -14.318 5.149 1.00 68.25 209 GLU A N 1
ATOM 1616 C CA . GLU A 1 209 ? -8.073 -13.559 6.401 1.00 68.25 209 GLU A CA 1
ATOM 1617 C C . GLU A 1 209 ? -6.824 -13.927 7.203 1.00 68.25 209 GLU A C 1
ATOM 1619 O O . GLU A 1 209 ? -6.530 -15.107 7.430 1.00 68.25 209 GLU A O 1
ATOM 1624 N N . SER A 1 210 ? -6.109 -12.913 7.681 1.00 71.12 210 SER A N 1
ATOM 1625 C CA . SER A 1 210 ? -4.987 -13.122 8.593 1.00 71.12 210 SER A CA 1
ATOM 1626 C C . SER A 1 210 ? -5.467 -13.683 9.937 1.00 71.12 210 SER A C 1
ATOM 1628 O O . SER A 1 210 ? -6.614 -13.489 10.352 1.00 71.12 210 SER A O 1
ATOM 1630 N N . LYS A 1 211 ? -4.572 -14.363 10.669 1.00 77.50 211 LYS A N 1
ATOM 1631 C CA . LYS A 1 211 ? -4.864 -14.824 12.040 1.00 77.50 211 LYS A CA 1
ATOM 1632 C C . LYS A 1 211 ? -5.327 -13.666 12.934 1.00 77.50 211 LYS A C 1
ATOM 1634 O O . LYS A 1 211 ? -6.293 -13.817 13.671 1.00 77.50 211 LYS A O 1
ATOM 1639 N N . GLU A 1 212 ? -4.692 -12.503 12.798 1.00 79.19 212 GLU A N 1
ATOM 1640 C CA . GLU A 1 212 ? -5.041 -11.290 13.543 1.00 79.19 212 GLU A CA 1
ATOM 1641 C C . GLU A 1 212 ? -6.459 -10.793 13.220 1.00 79.19 212 GLU A C 1
ATOM 1643 O O . GLU A 1 212 ? -7.204 -10.422 14.124 1.00 79.19 212 GLU A O 1
ATOM 1648 N N . GLU A 1 213 ? -6.870 -10.802 11.949 1.00 80.06 213 GLU A N 1
ATOM 1649 C CA . GLU A 1 213 ? -8.226 -10.401 11.551 1.00 80.06 213 GLU A CA 1
ATOM 1650 C C . GLU A 1 213 ? -9.286 -11.369 12.077 1.00 80.06 213 GLU A C 1
ATOM 1652 O O . GLU A 1 213 ? -10.340 -10.922 12.537 1.00 80.06 213 GLU A O 1
ATOM 1657 N N . ARG A 1 214 ? -9.003 -12.678 12.074 1.00 83.12 214 ARG A N 1
ATOM 1658 C CA . ARG A 1 214 ? -9.882 -13.682 12.692 1.00 83.12 214 ARG A CA 1
ATOM 1659 C C . ARG A 1 214 ? -10.057 -13.429 14.184 1.00 83.12 214 ARG A C 1
ATOM 1661 O O . ARG A 1 214 ? -11.190 -13.322 14.646 1.00 83.12 214 ARG A O 1
ATOM 1668 N N . GLU A 1 215 ? -8.965 -13.228 14.917 1.00 85.75 215 GLU A N 1
ATOM 1669 C CA . GLU A 1 215 ? -9.009 -12.909 16.350 1.00 85.75 215 GLU A CA 1
ATOM 1670 C C . GLU A 1 215 ? -9.786 -11.611 16.627 1.00 85.75 215 GLU A C 1
ATOM 1672 O O . GLU A 1 215 ? -10.573 -11.527 17.575 1.00 85.75 215 GLU A O 1
ATOM 1677 N N . GLN A 1 216 ? -9.612 -10.585 15.787 1.00 87.50 216 GLN A N 1
ATOM 1678 C CA . GLN A 1 216 ? -10.363 -9.334 15.895 1.00 87.50 216 GLN A CA 1
ATOM 1679 C C . GLN A 1 216 ? -11.862 -9.548 15.654 1.00 87.50 216 GLN A C 1
ATOM 1681 O O . GLN A 1 216 ? -12.674 -9.021 16.418 1.00 87.50 216 GLN A O 1
ATOM 1686 N N . LYS A 1 217 ? -12.241 -10.336 14.641 1.00 86.69 217 LYS A N 1
ATOM 1687 C CA . LYS A 1 217 ? -13.642 -10.683 14.351 1.00 86.69 217 LYS A CA 1
ATOM 1688 C C . LYS A 1 217 ? -14.277 -11.493 15.478 1.00 86.69 217 LYS A C 1
ATOM 1690 O O . LYS A 1 217 ? -15.393 -11.182 15.889 1.00 86.69 217 LYS A O 1
ATOM 1695 N N . GLU A 1 218 ? -13.570 -12.472 16.032 1.00 89.56 218 GLU A N 1
ATOM 1696 C CA . GLU A 1 218 ? -14.034 -13.262 17.181 1.00 89.56 218 GLU A CA 1
ATOM 1697 C C . GLU A 1 218 ? -14.225 -12.386 18.427 1.00 89.56 218 GLU A C 1
ATOM 1699 O O . GLU A 1 218 ? -15.257 -12.441 19.109 1.00 89.56 218 GLU A O 1
ATOM 1704 N N . LYS A 1 219 ? -13.268 -11.492 18.697 1.00 90.69 219 LYS A N 1
ATOM 1705 C CA . LYS A 1 219 ? -13.373 -10.519 19.787 1.00 90.69 219 LYS A CA 1
ATOM 1706 C C . LYS A 1 219 ? -14.546 -9.560 19.577 1.00 90.69 219 LYS A C 1
ATOM 1708 O O . LYS A 1 219 ? -15.269 -9.271 20.528 1.00 90.69 219 LYS A O 1
ATOM 1713 N N . TYR A 1 220 ? -14.771 -9.090 18.351 1.00 91.19 220 TYR A N 1
ATOM 1714 C CA . TYR A 1 220 ? -15.942 -8.284 18.012 1.00 91.19 220 TYR A CA 1
ATOM 1715 C C . TYR A 1 220 ? -17.242 -9.047 18.257 1.00 91.19 220 TYR A C 1
ATOM 1717 O O . TYR A 1 220 ? -18.128 -8.534 18.941 1.00 91.19 220 TYR A O 1
ATOM 1725 N N . ALA A 1 221 ? -17.335 -10.282 17.764 1.00 92.12 221 ALA A N 1
ATOM 1726 C CA . ALA A 1 221 ? -18.512 -11.128 17.905 1.00 92.12 221 ALA A CA 1
ATOM 1727 C C . ALA A 1 221 ? -18.864 -11.387 19.378 1.00 92.12 221 ALA A C 1
ATOM 1729 O O . ALA A 1 221 ? -20.019 -11.215 19.764 1.00 92.12 221 ALA A O 1
ATOM 1730 N N . SER A 1 222 ? -17.880 -11.706 20.223 1.00 93.38 222 SER A N 1
ATOM 1731 C CA . SER A 1 222 ? -18.108 -11.939 21.659 1.00 93.38 222 SER A CA 1
ATOM 1732 C C . SER A 1 222 ? -18.622 -10.691 22.393 1.00 93.38 222 SER A C 1
ATOM 1734 O O . SER A 1 222 ? -19.576 -10.764 23.172 1.00 93.38 222 SER A O 1
ATOM 1736 N N . VAL A 1 223 ? -18.052 -9.512 22.112 1.00 93.06 223 VAL A N 1
ATOM 1737 C CA . VAL A 1 223 ? -18.530 -8.242 22.686 1.00 93.06 223 VAL A CA 1
ATOM 1738 C C . VAL A 1 223 ? -19.927 -7.904 22.162 1.00 93.06 223 VAL A C 1
ATOM 1740 O O . VAL A 1 223 ? -20.770 -7.424 22.923 1.00 93.06 223 VAL A O 1
ATOM 1743 N N . LYS A 1 224 ? -20.191 -8.174 20.880 1.00 94.06 224 LYS A N 1
ATOM 1744 C CA . LYS A 1 224 ? -21.482 -7.923 20.237 1.00 94.06 224 LYS A CA 1
ATOM 1745 C C . LYS A 1 224 ? -22.590 -8.790 20.834 1.00 94.06 224 LYS A C 1
ATOM 1747 O O . LYS A 1 224 ? -23.635 -8.252 21.183 1.00 94.06 224 LYS A O 1
ATOM 1752 N N . GLN A 1 225 ? -22.323 -10.074 21.063 1.00 94.94 225 GLN A N 1
ATOM 1753 C CA . GLN A 1 225 ? -23.243 -10.982 21.752 1.00 94.94 225 GLN A CA 1
ATOM 1754 C C . GLN A 1 225 ? -23.613 -10.464 23.147 1.00 94.94 225 GLN A C 1
ATOM 1756 O O . GLN A 1 225 ? -24.794 -10.373 23.477 1.00 94.94 225 GLN A O 1
ATOM 1761 N N . ARG A 1 226 ? -22.623 -10.054 23.956 1.00 95.62 226 ARG A N 1
ATOM 1762 C CA . ARG A 1 226 ? -22.889 -9.487 25.290 1.00 95.62 226 ARG A CA 1
ATOM 1763 C C . ARG A 1 226 ? -23.718 -8.205 25.208 1.00 95.62 226 ARG A C 1
ATOM 1765 O O 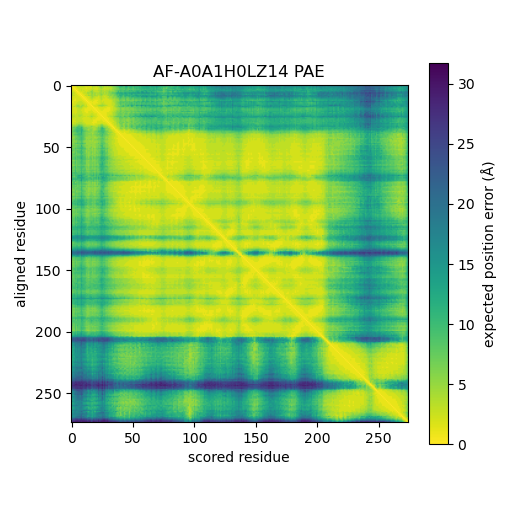. ARG A 1 226 ? -24.629 -8.020 26.010 1.00 95.62 226 ARG A O 1
ATOM 1772 N N . PHE A 1 227 ? -23.411 -7.332 24.252 1.00 95.62 227 PHE A N 1
ATOM 1773 C CA . PHE A 1 227 ? -24.161 -6.097 24.041 1.00 95.62 227 PHE A CA 1
ATOM 1774 C C . PHE A 1 227 ? -25.621 -6.357 23.672 1.00 95.62 227 PHE A C 1
ATOM 1776 O O . PHE A 1 227 ? -26.492 -5.674 24.197 1.00 95.62 227 PHE A O 1
ATOM 1783 N N . ASP A 1 228 ? -25.898 -7.327 22.802 1.00 94.56 228 ASP A N 1
ATOM 1784 C CA . ASP A 1 228 ? -27.263 -7.605 22.352 1.00 94.56 228 ASP A CA 1
ATOM 1785 C C . ASP A 1 228 ? -28.144 -8.137 23.494 1.00 94.56 228 ASP A C 1
ATOM 1787 O O . ASP A 1 228 ? -29.290 -7.706 23.614 1.00 94.56 228 ASP A O 1
ATOM 1791 N N . VAL A 1 229 ? -27.586 -8.959 24.393 1.00 95.69 229 VAL A N 1
ATOM 1792 C CA . VAL A 1 229 ? -28.266 -9.390 25.631 1.00 95.69 229 VAL A CA 1
ATOM 1793 C C . VAL A 1 229 ? -28.555 -8.195 26.545 1.00 95.69 229 VAL A C 1
ATOM 1795 O O . VAL A 1 229 ? -29.704 -7.946 26.894 1.00 95.69 229 VAL A O 1
ATOM 1798 N N . VAL A 1 230 ? -27.534 -7.395 26.874 1.00 94.25 230 VAL A N 1
ATOM 1799 C CA . VAL A 1 230 ? -27.683 -6.233 27.775 1.00 94.25 230 VAL A CA 1
ATOM 1800 C C . VAL A 1 230 ? -28.644 -5.186 27.200 1.00 94.25 230 VAL A C 1
ATOM 1802 O O . VAL A 1 230 ? -29.414 -4.568 27.933 1.00 94.25 230 VAL A O 1
ATOM 1805 N N . LYS A 1 231 ? -28.625 -4.981 25.880 1.00 94.06 231 LYS A N 1
ATOM 1806 C CA . LYS A 1 231 ? -29.532 -4.065 25.185 1.00 94.06 231 LYS A CA 1
ATOM 1807 C C . LYS A 1 231 ? -30.982 -4.543 25.266 1.00 94.06 231 LYS A C 1
ATOM 1809 O O . LYS A 1 231 ? -31.860 -3.701 25.436 1.00 94.06 231 LYS A O 1
ATOM 1814 N N . ALA A 1 232 ? -31.233 -5.845 25.128 1.00 93.56 232 ALA A N 1
ATOM 1815 C CA . ALA A 1 232 ? -32.576 -6.404 25.265 1.00 93.56 232 ALA A CA 1
ATOM 1816 C C . ALA A 1 232 ? -33.129 -6.151 26.676 1.00 93.56 232 ALA A C 1
ATOM 1818 O O . ALA A 1 232 ? -34.206 -5.568 26.800 1.00 93.56 232 ALA A O 1
ATOM 1819 N N . ASP A 1 233 ? -32.345 -6.461 27.713 1.00 91.75 233 ASP A N 1
ATOM 1820 C CA . ASP A 1 233 ? -32.719 -6.228 29.114 1.00 91.75 233 ASP A CA 1
ATOM 1821 C C . ASP A 1 233 ? -32.981 -4.737 29.400 1.00 91.75 233 ASP A C 1
ATOM 1823 O O . ASP A 1 233 ? -33.958 -4.376 30.058 1.00 91.75 233 ASP A O 1
ATOM 1827 N N . TYR A 1 234 ? -32.124 -3.850 28.878 1.00 89.75 234 TYR A N 1
ATOM 1828 C CA . TYR A 1 234 ? -32.261 -2.399 29.041 1.00 89.75 234 TYR A CA 1
ATOM 1829 C C . TYR A 1 234 ? -33.539 -1.861 28.392 1.00 89.75 234 TYR A C 1
ATOM 1831 O O . TYR A 1 234 ? -34.284 -1.107 29.020 1.00 89.75 234 TYR A O 1
ATOM 1839 N N . LEU A 1 235 ? -33.824 -2.271 27.151 1.00 89.94 235 LEU A N 1
ATOM 1840 C CA . LEU A 1 235 ? -35.038 -1.861 26.446 1.00 89.94 235 LEU A CA 1
ATOM 1841 C C . LEU A 1 235 ? -36.297 -2.403 27.127 1.00 89.94 235 LEU A C 1
ATOM 1843 O O . LEU A 1 235 ? -37.263 -1.655 27.255 1.00 89.94 235 LEU A O 1
ATOM 1847 N N . GLN A 1 236 ? -36.264 -3.649 27.607 1.00 89.81 236 GLN A N 1
ATOM 1848 C CA . GLN A 1 236 ? -37.379 -4.255 28.330 1.00 89.81 236 GLN A CA 1
ATOM 1849 C C . GLN A 1 236 ? -37.703 -3.487 29.621 1.00 89.81 236 GLN A C 1
ATOM 1851 O O . GLN A 1 236 ? -38.858 -3.138 29.860 1.00 89.81 236 GLN A O 1
ATOM 1856 N N . GLN A 1 237 ? -36.690 -3.124 30.416 1.00 85.75 237 GLN A N 1
ATOM 1857 C CA . GLN A 1 237 ? -36.916 -2.335 31.634 1.00 85.75 237 GLN A CA 1
ATOM 1858 C C . GLN A 1 237 ? -37.467 -0.933 31.337 1.00 85.75 237 GLN A C 1
ATOM 1860 O O . GLN A 1 237 ? -38.294 -0.431 32.096 1.00 85.75 237 GLN A O 1
ATOM 1865 N N . ILE A 1 238 ? -37.070 -0.305 30.225 1.00 85.19 238 ILE A N 1
ATOM 1866 C CA . ILE A 1 238 ? -37.643 0.982 29.797 1.00 85.19 238 ILE A CA 1
ATOM 1867 C C . ILE A 1 238 ? -39.116 0.834 29.398 1.00 85.19 238 ILE A C 1
ATOM 1869 O O . ILE A 1 238 ? -39.936 1.685 29.760 1.00 85.19 238 ILE A O 1
ATOM 1873 N N . THR A 1 239 ? -39.464 -0.224 28.658 1.00 85.88 239 THR A N 1
ATOM 1874 C CA . THR A 1 239 ? -40.846 -0.467 28.223 1.00 85.88 239 THR A CA 1
ATOM 1875 C C . THR A 1 239 ? -41.763 -0.794 29.394 1.00 85.88 239 THR A C 1
ATOM 1877 O O . THR A 1 239 ? -42.851 -0.222 29.482 1.00 85.88 239 THR A O 1
ATOM 1880 N N . ASP A 1 240 ? -41.306 -1.632 30.328 1.00 85.06 240 ASP A N 1
ATOM 1881 C CA . ASP A 1 240 ? -42.072 -2.024 31.516 1.00 85.06 240 ASP A CA 1
ATOM 1882 C C . ASP A 1 240 ? -42.389 -0.808 32.395 1.00 85.06 240 ASP A C 1
ATOM 1884 O O . ASP A 1 240 ? -43.483 -0.689 32.951 1.00 85.06 240 ASP A O 1
ATOM 1888 N N . ASN A 1 241 ? -41.471 0.160 32.439 1.00 81.88 241 ASN A N 1
ATOM 1889 C CA . ASN A 1 241 ? -41.641 1.393 33.196 1.00 81.88 241 ASN A CA 1
ATOM 1890 C C . ASN A 1 241 ? -42.358 2.516 32.421 1.00 81.88 241 ASN A C 1
ATOM 1892 O O . ASN A 1 241 ? -42.406 3.651 32.896 1.00 81.88 241 ASN A O 1
ATOM 1896 N N . ARG A 1 242 ? -42.921 2.232 31.234 1.00 78.75 242 ARG A N 1
ATOM 1897 C CA . ARG A 1 242 ? -43.614 3.203 30.356 1.00 78.75 242 ARG A CA 1
ATOM 1898 C C . ARG A 1 242 ? -42.782 4.455 30.035 1.00 78.75 242 ARG A C 1
ATOM 1900 O O . ARG A 1 242 ? -43.335 5.539 29.868 1.00 78.75 242 ARG A O 1
ATOM 1907 N N . GLY A 1 243 ? -41.456 4.326 29.985 1.00 65.38 243 GLY A N 1
ATOM 1908 C CA . GLY A 1 243 ? -40.546 5.458 29.780 1.00 65.38 243 GLY A CA 1
ATOM 190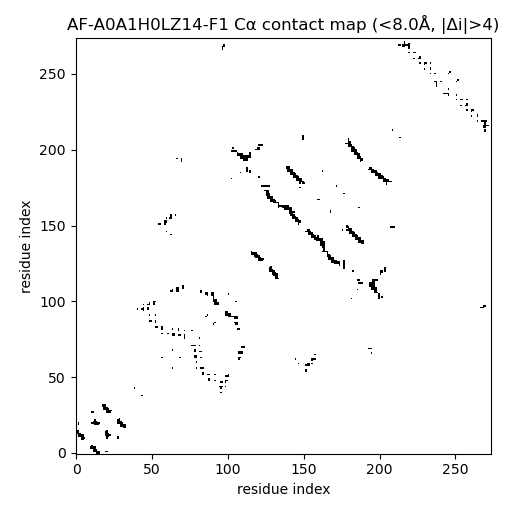9 C C . GLY A 1 243 ? -40.321 6.350 31.009 1.00 65.38 243 GLY A C 1
ATOM 1910 O O . GLY A 1 243 ? -39.632 7.361 30.891 1.00 65.38 243 GLY A O 1
ATOM 1911 N N . ASN A 1 244 ? -40.847 5.992 32.187 1.00 66.19 244 ASN A N 1
ATOM 1912 C CA . ASN A 1 244 ? -40.530 6.695 33.429 1.00 66.19 244 ASN A CA 1
ATOM 1913 C C . ASN A 1 244 ? -39.130 6.305 33.943 1.00 66.19 244 ASN A C 1
ATOM 1915 O O . ASN A 1 244 ? -38.759 5.128 33.858 1.00 66.19 244 ASN A O 1
ATOM 1919 N N . PRO A 1 245 ? -38.366 7.246 34.535 1.00 61.50 245 PRO A N 1
ATOM 1920 C CA . PRO A 1 245 ? -37.030 6.966 35.060 1.00 61.50 245 PRO A CA 1
ATOM 1921 C C . PRO A 1 245 ? -37.043 5.823 36.089 1.00 61.50 245 PRO A C 1
ATOM 1923 O O . PRO A 1 245 ? -37.705 5.915 37.123 1.00 61.50 245 PRO A O 1
ATOM 1926 N N . VAL A 1 246 ? -36.307 4.739 35.818 1.00 72.06 246 VAL A N 1
ATOM 1927 C CA . VAL A 1 246 ? -36.097 3.632 36.766 1.00 72.06 246 VAL A CA 1
ATOM 1928 C C . VAL A 1 246 ? -34.916 3.997 37.677 1.00 72.06 246 VAL A C 1
ATOM 1930 O O . VAL A 1 246 ? -33.767 3.694 37.363 1.00 72.06 246 VAL A O 1
ATOM 1933 N N . ASP A 1 247 ? -35.153 4.645 38.820 1.00 73.56 247 ASP A N 1
ATOM 1934 C CA . ASP A 1 247 ? -34.063 4.974 39.759 1.00 73.56 247 ASP A CA 1
ATOM 1935 C C . ASP A 1 247 ? -33.731 3.800 40.696 1.00 73.56 247 ASP A C 1
ATOM 1937 O O . ASP A 1 247 ? -33.963 3.831 41.905 1.00 73.56 247 ASP A O 1
ATOM 1941 N N . SER A 1 248 ? -33.188 2.717 40.130 1.00 86.94 248 SER A N 1
ATOM 1942 C CA . SER A 1 248 ? -32.644 1.600 40.906 1.00 86.94 248 SER A CA 1
ATOM 1943 C C . SER A 1 248 ? -31.136 1.461 40.693 1.00 86.94 248 SER A C 1
ATOM 1945 O O . SER A 1 248 ? -30.587 1.790 39.639 1.00 86.94 248 SER A O 1
ATOM 1947 N N . LYS A 1 249 ? -30.416 0.956 41.704 1.00 87.31 249 LYS A N 1
ATOM 1948 C CA . LYS A 1 249 ? -28.978 0.649 41.571 1.00 87.31 249 LYS A CA 1
ATOM 1949 C C . LYS A 1 249 ? -28.724 -0.390 40.468 1.00 87.31 249 LYS A C 1
ATOM 1951 O O . LYS A 1 249 ? -27.718 -0.297 39.772 1.00 87.31 249 LYS A O 1
ATOM 1956 N N . ALA A 1 250 ? -29.636 -1.351 40.307 1.00 86.81 250 ALA A N 1
ATOM 1957 C CA . ALA A 1 250 ? -29.560 -2.372 39.268 1.00 86.81 250 ALA A CA 1
ATOM 1958 C C . ALA A 1 250 ? -29.696 -1.761 37.864 1.00 86.81 250 ALA A C 1
ATOM 1960 O O . ALA A 1 250 ? -28.851 -2.027 37.012 1.00 86.81 250 ALA A O 1
ATOM 1961 N N . PHE A 1 251 ? -30.676 -0.874 37.659 1.00 88.31 251 PHE A N 1
ATOM 1962 C CA . PHE A 1 251 ? -30.867 -0.178 36.383 1.00 88.31 251 PHE A CA 1
ATOM 1963 C C . PHE A 1 251 ? -29.679 0.725 36.038 1.00 88.31 251 PHE A C 1
ATOM 1965 O O . PHE A 1 251 ? -29.163 0.653 34.930 1.00 88.31 251 PHE A O 1
ATOM 1972 N N . ARG A 1 252 ? -29.149 1.494 37.001 1.00 89.19 252 ARG A N 1
ATOM 1973 C CA . ARG A 1 252 ? -27.942 2.317 36.782 1.00 89.19 252 ARG A CA 1
ATOM 1974 C C . ARG A 1 252 ? -26.722 1.492 36.365 1.00 89.19 252 ARG A C 1
ATOM 1976 O O . ARG A 1 252 ? -25.913 1.949 35.561 1.00 89.19 252 ARG A O 1
ATOM 1983 N N . ASN A 1 253 ? -26.566 0.285 36.909 1.00 91.56 253 ASN A N 1
ATOM 1984 C CA . ASN A 1 253 ? -25.488 -0.617 36.501 1.00 91.56 253 ASN A CA 1
ATOM 1985 C C . ASN A 1 253 ? -25.703 -1.149 35.079 1.00 91.56 253 ASN A C 1
ATOM 1987 O O . ASN A 1 253 ? -24.755 -1.154 34.296 1.00 91.56 253 ASN A O 1
ATOM 1991 N N . LEU A 1 254 ? -26.934 -1.551 34.751 1.00 91.88 254 LEU A N 1
ATOM 1992 C CA . LEU A 1 254 ? -27.322 -2.021 33.421 1.00 91.88 254 LEU A CA 1
ATOM 1993 C C . LEU A 1 254 ? -27.109 -0.934 32.358 1.00 91.88 254 LEU A C 1
ATOM 1995 O O . LEU A 1 254 ? -26.465 -1.182 31.344 1.00 91.88 254 LEU A O 1
ATOM 1999 N N . GLU A 1 255 ? -27.579 0.286 32.622 1.00 91.31 255 GLU A N 1
ATOM 2000 C CA . GLU A 1 255 ? -27.397 1.452 31.754 1.00 91.31 255 GLU A CA 1
ATOM 2001 C C . GLU A 1 255 ? -25.910 1.757 31.536 1.00 91.31 255 GLU A C 1
ATOM 2003 O O . GLU A 1 255 ? -25.458 1.967 30.409 1.00 91.31 255 GLU A O 1
ATOM 2008 N N . ARG A 1 256 ? -25.107 1.707 32.606 1.00 93.00 256 ARG A N 1
ATOM 2009 C CA . ARG A 1 256 ? -23.658 1.900 32.504 1.00 93.00 256 ARG A CA 1
ATOM 2010 C C . ARG A 1 256 ? -22.991 0.807 31.674 1.00 93.00 256 ARG A C 1
ATOM 2012 O O . ARG A 1 256 ? -22.096 1.114 30.889 1.00 93.00 256 ARG A O 1
ATOM 2019 N N . GLU A 1 257 ? -23.386 -0.452 31.848 1.00 94.19 257 GLU A N 1
ATOM 2020 C CA . GLU A 1 257 ? -22.865 -1.566 31.055 1.00 94.19 257 GLU A CA 1
ATOM 2021 C C . GLU A 1 257 ? -23.244 -1.416 29.576 1.00 94.19 257 GLU A C 1
ATOM 2023 O O . GLU A 1 257 ? -22.372 -1.545 28.713 1.00 94.19 257 GLU A O 1
ATOM 2028 N N . TYR A 1 258 ? -24.497 -1.055 29.291 1.00 93.56 258 TYR A N 1
ATOM 2029 C CA . TYR A 1 258 ? -24.987 -0.757 27.947 1.00 93.56 258 TYR A CA 1
ATOM 2030 C C . TYR A 1 258 ? -24.147 0.334 27.269 1.00 93.56 258 TYR A C 1
ATOM 2032 O O . TYR A 1 258 ? -23.603 0.101 26.187 1.00 93.56 258 TYR A O 1
ATOM 2040 N N . GLU A 1 259 ? -23.960 1.487 27.917 1.00 93.94 259 GLU A N 1
ATOM 2041 C CA . GLU A 1 259 ? -23.180 2.600 27.362 1.00 93.94 259 GLU A CA 1
ATOM 2042 C C . GLU A 1 259 ? -21.700 2.234 27.164 1.00 93.94 259 GLU A C 1
ATOM 2044 O O . GLU A 1 259 ? -21.087 2.580 26.149 1.00 93.94 259 GLU A O 1
ATOM 2049 N N . VAL A 1 260 ? -21.108 1.471 28.090 1.00 94.38 260 VAL A N 1
ATOM 2050 C CA . VAL A 1 260 ? -19.722 0.995 27.959 1.00 94.38 260 VAL A CA 1
ATOM 2051 C C . VAL A 1 260 ? -19.573 0.030 26.782 1.00 94.38 260 VAL A C 1
ATOM 2053 O O . VAL A 1 260 ? -18.612 0.150 26.021 1.00 94.38 260 VAL A O 1
ATOM 2056 N N . LEU A 1 261 ? -20.487 -0.928 26.618 1.00 93.62 261 LEU A N 1
ATOM 2057 C CA . LEU A 1 261 ? -20.439 -1.906 25.529 1.00 93.62 261 LEU A CA 1
ATOM 2058 C C . LEU A 1 261 ? -20.725 -1.260 24.172 1.00 93.62 261 LEU A C 1
ATOM 2060 O O . LEU A 1 261 ? -20.009 -1.541 23.210 1.00 93.62 261 LEU A O 1
ATOM 2064 N N . LYS A 1 262 ? -21.691 -0.339 24.112 1.00 92.50 262 LYS A N 1
ATOM 2065 C CA . LYS A 1 262 ? -21.976 0.480 22.929 1.00 92.50 262 LYS A CA 1
ATOM 2066 C C . LYS A 1 262 ? -20.723 1.227 22.476 1.00 92.50 262 LYS A C 1
ATOM 2068 O O . LYS A 1 262 ? -20.282 1.062 21.341 1.00 92.50 262 LYS A O 1
ATOM 2073 N N . LYS A 1 263 ? -20.076 1.949 23.398 1.00 91.38 263 LYS A N 1
ATOM 2074 C CA . LYS A 1 263 ? -18.832 2.678 23.122 1.00 91.38 263 LYS A CA 1
ATOM 2075 C C . LYS A 1 263 ? -17.667 1.756 22.752 1.00 91.38 263 LYS A C 1
ATOM 2077 O O . LYS A 1 263 ? -16.833 2.117 21.928 1.00 91.38 263 LYS A O 1
ATOM 2082 N N . LYS A 1 264 ? -17.585 0.557 23.341 1.00 90.44 264 LYS A N 1
ATOM 2083 C CA . LYS A 1 264 ? -16.583 -0.448 22.948 1.00 90.44 264 LYS A CA 1
ATOM 2084 C C . LYS A 1 264 ? -16.794 -0.898 21.504 1.00 90.44 264 LYS A C 1
ATOM 2086 O O . LYS A 1 264 ? -15.829 -0.896 20.752 1.00 90.44 264 LYS A O 1
ATOM 2091 N N . LEU A 1 265 ? -18.022 -1.232 21.104 1.00 90.19 265 LEU A N 1
ATOM 2092 C CA . LEU A 1 265 ? -18.339 -1.680 19.741 1.00 90.19 265 LEU A CA 1
ATOM 2093 C C . LEU A 1 265 ? -18.096 -0.606 18.675 1.00 90.19 265 LEU A C 1
ATOM 2095 O O . LEU A 1 265 ? -17.754 -0.947 17.547 1.00 90.19 265 LEU A O 1
ATOM 2099 N N . GLU A 1 266 ? -18.232 0.676 19.020 1.00 85.44 266 GLU A N 1
ATOM 2100 C CA . GLU A 1 266 ? -17.896 1.796 18.126 1.00 85.44 266 GLU A CA 1
ATOM 2101 C C . GLU A 1 266 ? -16.395 1.895 17.805 1.00 85.44 266 GLU A C 1
ATOM 2103 O O . GLU A 1 266 ? -16.011 2.542 16.829 1.00 85.44 266 GLU A O 1
ATOM 2108 N N . HIS A 1 267 ? -15.532 1.298 18.630 1.00 82.88 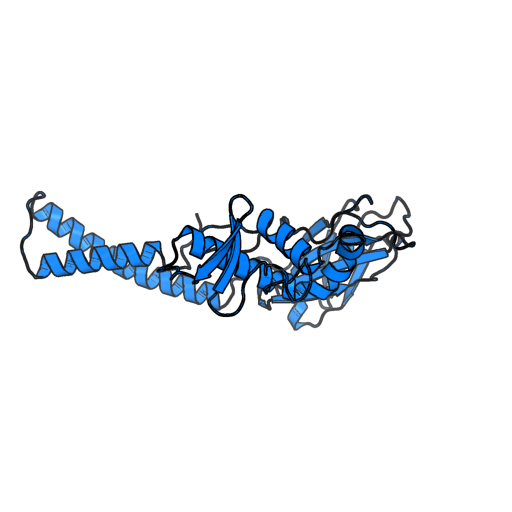267 HIS A N 1
ATOM 2109 C CA . HIS A 1 267 ? -14.076 1.445 18.537 1.00 82.88 267 HIS A CA 1
ATOM 2110 C C . HIS A 1 267 ? -13.324 0.118 18.402 1.00 82.88 267 HIS A C 1
ATOM 2112 O O . HIS A 1 267 ? -12.102 0.127 18.251 1.00 82.88 267 HIS A O 1
ATOM 2118 N N . LEU A 1 268 ? -14.019 -1.018 18.482 1.00 86.31 268 LEU A N 1
ATOM 2119 C CA . LEU A 1 268 ? -13.408 -2.333 18.350 1.00 86.31 268 LEU A CA 1
ATOM 2120 C C . LEU A 1 268 ? -13.182 -2.657 16.858 1.00 86.31 268 LEU A C 1
ATOM 2122 O O . LEU A 1 268 ? -14.119 -2.506 16.068 1.00 86.31 268 LEU A O 1
ATOM 2126 N N . PRO A 1 269 ? -11.982 -3.108 16.451 1.00 83.06 269 PRO A N 1
ATOM 2127 C CA . PRO A 1 269 ? -11.777 -3.651 15.110 1.00 83.06 269 PRO A CA 1
ATOM 2128 C C . PRO A 1 269 ? -12.504 -4.994 14.929 1.00 83.06 269 PRO A C 1
ATOM 2130 O O . PRO A 1 269 ? -12.951 -5.594 15.908 1.00 83.06 269 PRO A O 1
ATOM 2133 N N . GLY A 1 270 ? -12.630 -5.459 13.682 1.00 80.56 270 GLY A N 1
ATOM 2134 C CA . GLY A 1 270 ? -13.250 -6.756 13.360 1.00 80.56 270 GLY A CA 1
ATOM 2135 C C . GLY A 1 270 ? -14.765 -6.717 13.135 1.00 80.56 270 GLY A C 1
ATOM 2136 O O . GLY A 1 270 ? -15.414 -7.760 13.079 1.00 80.56 270 GLY A O 1
ATOM 2137 N N . LYS A 1 271 ? -15.349 -5.523 12.985 1.00 81.12 271 LYS A N 1
ATOM 2138 C CA . LYS A 1 271 ? -16.746 -5.376 12.562 1.00 81.12 271 LYS A CA 1
ATOM 2139 C C . LYS A 1 271 ? -16.915 -5.986 11.154 1.00 81.12 271 LYS A C 1
ATOM 2141 O O . LYS A 1 271 ? -16.169 -5.583 10.261 1.00 81.12 271 LYS A O 1
ATOM 2146 N N . PRO A 1 272 ? -17.860 -6.923 10.930 1.00 69.56 272 PRO A N 1
ATOM 2147 C CA . PRO A 1 272 ? -18.139 -7.441 9.591 1.00 69.56 272 PRO A CA 1
ATOM 2148 C C . PRO A 1 272 ? -18.560 -6.287 8.672 1.00 69.56 272 PRO A C 1
ATOM 2150 O O . PRO A 1 272 ? -19.282 -5.389 9.113 1.00 69.56 272 PRO A O 1
ATOM 2153 N N . GLY A 1 273 ? -18.022 -6.288 7.448 1.00 62.00 273 GLY A N 1
ATOM 2154 C CA . GLY A 1 273 ? -17.991 -5.138 6.540 1.00 62.00 273 GLY A CA 1
ATOM 2155 C C . GLY A 1 273 ? -19.332 -4.424 6.352 1.00 62.00 273 GLY A C 1
ATOM 2156 O O . GLY A 1 273 ? -20.390 -5.053 6.333 1.00 62.00 273 GLY A O 1
ATOM 2157 N N . GLY A 1 274 ? -19.246 -3.098 6.226 1.00 39.34 274 GLY A N 1
ATOM 2158 C CA . GLY A 1 274 ? -20.211 -2.280 5.493 1.00 39.34 274 GLY A CA 1
ATOM 2159 C C . GLY A 1 274 ? -19.670 -1.993 4.102 1.00 39.34 274 GLY A C 1
ATOM 2160 O O . GLY A 1 274 ? -18.425 -2.042 3.955 1.00 39.34 274 GLY A O 1
#

Radius of gyration: 26.54 Å; Cα contacts (8 Å, |Δi|>4): 463; chains: 1; bounding box: 70×64×72 Å

pLDDT: mean 91.65, std 7.59, range [39.34, 98.5]